Protein AF-A0A8S4H2E4-F1 (afdb_monomer)

Nearest PDB structures (foldseek):
  8buu-assembly1_k  TM=9.723E-01  e=6.815E-16  Bacillus subtilis subsp. subtilis str. 168
  7p7t-assembly1_l  TM=9.671E-01  e=1.842E-14  Enterococcus faecalis
  8q4f-assembly1_K  TM=9.746E-01  e=8.434E-14  Escherichia coli
  4v87-assembly2_CN  TM=9.393E-01  e=4.115E-13  Thermus thermophilus HB8
  8oip-assembly1_Ai  TM=8.002E-01  e=1.885E-12  Sus scrofa

Structure (mmCIF, N/CA/C/O backbone):
data_AF-A0A8S4H2E4-F1
#
_entry.id   AF-A0A8S4H2E4-F1
#
loop_
_atom_site.group_PDB
_atom_site.id
_atom_site.type_symbol
_atom_site.label_atom_id
_atom_site.label_alt_id
_atom_site.label_comp_id
_atom_site.label_asym_id
_atom_site.label_entity_id
_atom_site.label_seq_id
_atom_site.pdbx_PDB_ins_code
_atom_site.Cartn_x
_atom_site.Cartn_y
_atom_site.Cartn_z
_atom_site.occupancy
_atom_site.B_iso_or_equiv
_atom_site.auth_seq_id
_atom_site.auth_comp_id
_atom_site.auth_asym_id
_atom_site.auth_atom_id
_atom_site.pdbx_PDB_model_num
ATOM 1 N N . MET A 1 1 ? -17.399 37.583 -20.540 1.00 43.62 1 MET A N 1
ATOM 2 C CA . MET A 1 1 ? -15.972 37.976 -20.496 1.00 43.62 1 MET A CA 1
ATOM 3 C C . MET A 1 1 ? -15.091 36.722 -20.673 1.00 43.62 1 MET A C 1
ATOM 5 O O . MET A 1 1 ? -14.387 36.339 -19.760 1.00 43.62 1 MET A O 1
ATOM 9 N N . GLN A 1 2 ? -15.189 35.872 -21.701 1.00 45.06 2 GLN A N 1
ATOM 10 C CA . GLN A 1 2 ? -14.930 36.070 -23.139 1.00 45.06 2 GLN A CA 1
ATOM 11 C C . GLN A 1 2 ? -13.834 37.095 -23.473 1.00 45.06 2 GLN A C 1
ATOM 13 O O . GLN A 1 2 ? -14.123 38.102 -24.101 1.00 45.06 2 GLN A O 1
ATOM 18 N N . ALA A 1 3 ? -12.592 36.855 -23.040 1.00 52.22 3 ALA A N 1
ATOM 19 C CA . ALA A 1 3 ? -11.415 37.565 -23.563 1.00 52.22 3 ALA A CA 1
ATOM 20 C C . ALA A 1 3 ? -10.089 36.853 -23.210 1.00 52.22 3 ALA A C 1
ATOM 22 O O . ALA A 1 3 ? -9.227 37.449 -22.577 1.00 52.22 3 ALA A O 1
ATOM 23 N N . ALA A 1 4 ? -9.910 35.571 -23.562 1.00 51.78 4 ALA A N 1
ATOM 24 C CA . ALA A 1 4 ? -8.595 34.919 -23.385 1.00 51.78 4 ALA A CA 1
ATOM 25 C C . ALA A 1 4 ? -8.307 33.712 -24.305 1.00 51.78 4 ALA A C 1
ATOM 27 O O . ALA A 1 4 ? -7.379 32.956 -24.043 1.00 51.78 4 ALA A O 1
ATOM 28 N N . LEU A 1 5 ? -9.076 33.503 -25.382 1.00 51.72 5 LEU A N 1
ATOM 29 C CA . LEU A 1 5 ? -8.836 32.407 -26.343 1.00 51.72 5 LEU A CA 1
ATOM 30 C C . LEU A 1 5 ? -8.748 32.884 -27.801 1.00 51.72 5 LEU A C 1
ATOM 32 O O . LEU A 1 5 ? -8.827 32.086 -28.728 1.00 51.72 5 LEU A O 1
ATOM 36 N N . HIS A 1 6 ? -8.531 34.182 -28.020 1.00 48.78 6 HIS A N 1
ATOM 37 C CA . HIS A 1 6 ? -8.512 34.784 -29.357 1.00 48.78 6 HIS A CA 1
ATOM 38 C C . HIS A 1 6 ? -7.163 35.438 -29.701 1.00 48.78 6 HIS A C 1
ATOM 40 O O . HIS A 1 6 ? -7.110 36.463 -30.371 1.00 48.78 6 HIS A O 1
ATOM 46 N N . THR A 1 7 ? -6.056 34.845 -29.239 1.00 56.44 7 THR A N 1
ATOM 47 C CA . THR A 1 7 ? -4.703 35.396 -29.471 1.00 56.44 7 THR A CA 1
ATOM 48 C C . THR A 1 7 ? -3.648 34.333 -29.790 1.00 56.44 7 THR A C 1
ATOM 50 O O . THR A 1 7 ? -2.458 34.573 -29.615 1.00 56.44 7 THR A O 1
ATOM 53 N N . SER A 1 8 ? -4.050 33.152 -30.281 1.00 51.81 8 SER A N 1
ATOM 54 C CA . SER A 1 8 ? -3.085 32.103 -30.673 1.00 51.81 8 SER A CA 1
ATOM 55 C C . SER A 1 8 ? -3.200 31.619 -32.126 1.00 51.81 8 SER A C 1
ATOM 57 O O . SER A 1 8 ? -2.241 31.084 -32.667 1.00 51.81 8 SER A O 1
ATOM 59 N N . VAL A 1 9 ? -4.302 31.901 -32.832 1.00 52.78 9 VAL A N 1
ATOM 60 C CA . VAL A 1 9 ? -4.494 31.434 -34.226 1.00 52.78 9 VAL A CA 1
ATOM 61 C C . VAL A 1 9 ? -3.958 32.428 -35.279 1.00 52.78 9 VAL A C 1
ATOM 63 O O . VAL A 1 9 ? -3.802 32.085 -36.445 1.00 52.78 9 VAL A O 1
ATOM 66 N N . ARG A 1 10 ? -3.569 33.650 -34.887 1.00 50.06 10 ARG A N 1
ATOM 67 C CA . ARG A 1 10 ? -3.076 34.693 -35.817 1.00 50.06 10 ARG A CA 1
ATOM 68 C C . ARG A 1 10 ? -1.551 34.772 -35.992 1.00 50.06 10 ARG A C 1
ATOM 70 O O . ARG A 1 10 ? -1.082 35.677 -36.670 1.00 50.06 10 ARG A O 1
ATOM 77 N N . ARG A 1 11 ? -0.766 33.841 -35.432 1.00 47.81 11 ARG A N 1
ATOM 78 C CA . ARG A 1 11 ? 0.703 33.804 -35.630 1.00 47.81 11 ARG A CA 1
ATOM 79 C C . ARG A 1 11 ? 1.203 32.783 -36.654 1.00 47.81 11 ARG A C 1
ATOM 81 O O . ARG A 1 11 ? 2.345 32.893 -37.074 1.00 47.81 11 ARG A O 1
ATOM 88 N N . ILE A 1 12 ? 0.368 31.846 -37.103 1.00 46.94 12 ILE A N 1
ATOM 89 C CA . ILE A 1 12 ? 0.778 30.833 -38.096 1.00 46.94 12 ILE A CA 1
ATOM 90 C C . ILE A 1 12 ? 0.470 31.290 -39.535 1.00 46.94 12 ILE A C 1
ATOM 92 O O . ILE A 1 12 ? 1.166 30.909 -40.468 1.00 46.94 12 ILE A O 1
ATOM 96 N N . SER A 1 13 ? -0.501 32.189 -39.727 1.00 43.75 13 SER A N 1
ATOM 97 C CA . SER A 1 13 ? -0.947 32.607 -41.067 1.00 43.75 13 SER A CA 1
ATOM 98 C C . SER A 1 13 ? -0.114 33.721 -41.724 1.00 43.75 13 SER A C 1
ATOM 100 O O . SER A 1 13 ? -0.383 34.063 -42.870 1.00 43.75 13 SER A O 1
ATOM 102 N N . ALA A 1 14 ? 0.877 34.298 -41.034 1.00 45.75 14 ALA A N 1
ATOM 103 C CA . ALA A 1 14 ? 1.651 35.443 -41.536 1.00 45.75 14 ALA A CA 1
ATOM 104 C C . ALA A 1 14 ? 3.047 35.078 -42.087 1.00 45.75 14 ALA A C 1
ATOM 106 O O . ALA A 1 14 ? 3.758 35.955 -42.559 1.00 45.75 14 ALA A O 1
ATOM 107 N N . ALA A 1 15 ? 3.446 33.800 -42.048 1.00 43.94 15 ALA A N 1
ATOM 108 C CA . ALA A 1 15 ? 4.780 33.350 -42.474 1.00 43.94 15 ALA A CA 1
ATOM 109 C C . ALA A 1 15 ? 4.832 32.758 -43.900 1.00 43.94 15 ALA A C 1
ATOM 111 O O . ALA A 1 15 ? 5.887 32.308 -44.333 1.00 43.94 15 ALA A O 1
ATOM 112 N N . ILE A 1 16 ? 3.713 32.744 -44.638 1.00 51.12 16 ILE A N 1
ATOM 113 C CA . ILE A 1 16 ? 3.609 32.115 -45.975 1.00 51.12 16 ILE A CA 1
ATOM 114 C C . ILE A 1 16 ? 3.463 33.165 -47.104 1.00 51.12 16 ILE A C 1
ATOM 116 O O . ILE A 1 16 ? 3.358 32.821 -48.274 1.00 51.12 16 ILE A O 1
ATOM 120 N N . GLN A 1 17 ? 3.514 34.466 -46.790 1.00 48.78 17 GLN A N 1
ATOM 121 C CA . GLN A 1 17 ? 3.287 35.553 -47.763 1.00 48.78 17 GLN A CA 1
ATOM 122 C C . GLN A 1 17 ? 4.503 36.464 -48.023 1.00 48.78 17 GLN A C 1
ATOM 124 O O . GLN A 1 17 ? 4.325 37.590 -48.475 1.00 48.78 17 GLN A O 1
ATOM 129 N N . SER A 1 18 ? 5.742 36.013 -47.782 1.00 54.81 18 SER A N 1
ATOM 130 C CA . SER A 1 18 ? 6.927 36.879 -47.958 1.00 54.81 18 SER A CA 1
ATOM 131 C C . SER A 1 18 ? 8.127 36.279 -48.702 1.00 54.81 18 SER A C 1
ATOM 133 O O . SER A 1 18 ? 9.241 36.760 -48.524 1.00 54.81 18 SER A O 1
ATOM 135 N N . SER A 1 19 ? 7.946 35.287 -49.574 1.00 47.56 19 SER A N 1
ATOM 136 C CA . SER A 1 19 ? 9.003 34.890 -50.520 1.00 47.56 19 SER A CA 1
ATOM 137 C C . SER A 1 19 ? 8.491 34.972 -51.953 1.00 47.56 19 SER A C 1
ATOM 139 O O . SER A 1 19 ? 8.068 33.982 -52.546 1.00 47.56 19 SER A O 1
ATOM 141 N N . GLY A 1 20 ? 8.507 36.192 -52.489 1.00 51.56 20 GLY A N 1
ATOM 142 C CA . GLY A 1 20 ? 8.446 36.434 -53.922 1.00 51.56 20 GLY A CA 1
ATOM 143 C C . GLY A 1 20 ? 9.768 36.035 -54.571 1.00 51.56 20 GLY A C 1
ATOM 144 O O . GLY A 1 20 ? 10.772 36.709 -54.374 1.00 51.56 20 GLY A O 1
ATOM 145 N N . LEU A 1 21 ? 9.746 34.953 -55.344 1.00 43.62 21 LEU A N 1
ATOM 146 C CA . LEU A 1 21 ? 10.734 34.635 -56.374 1.00 43.62 21 LEU A CA 1
ATOM 147 C C . LEU A 1 21 ? 9.970 34.038 -57.559 1.00 43.62 21 LEU A C 1
ATOM 149 O O . LEU A 1 21 ? 9.755 32.835 -57.671 1.00 43.62 21 LEU A O 1
ATOM 153 N N . THR A 1 22 ? 9.485 34.938 -58.406 1.00 45.97 22 THR A N 1
ATOM 154 C CA . THR A 1 22 ? 9.100 34.664 -59.790 1.00 45.97 22 THR A CA 1
ATOM 155 C C . THR A 1 22 ? 10.308 34.893 -60.695 1.00 45.97 22 THR A C 1
ATOM 157 O O . THR A 1 22 ? 11.080 35.811 -60.432 1.00 45.97 22 THR A O 1
ATOM 160 N N . HIS A 1 23 ? 10.354 34.137 -61.796 1.00 39.00 23 HIS A N 1
ATOM 161 C CA . HIS A 1 23 ? 11.326 34.131 -62.899 1.00 39.00 23 HIS A CA 1
ATOM 162 C C . HIS A 1 23 ? 12.568 33.261 -62.697 1.00 39.00 23 HIS A C 1
ATOM 164 O O . HIS A 1 23 ? 13.593 33.732 -62.237 1.00 39.00 23 HIS A O 1
ATOM 170 N N . GLU A 1 24 ? 12.474 32.006 -63.134 1.00 38.56 24 GLU A N 1
ATOM 171 C CA . GLU A 1 24 ? 13.258 31.464 -64.255 1.00 38.56 24 GLU A CA 1
ATOM 172 C C . GLU A 1 24 ? 12.569 30.181 -64.753 1.00 38.56 24 GLU A C 1
ATOM 174 O O . GLU A 1 24 ? 11.825 29.551 -64.005 1.00 38.56 24 GLU A O 1
ATOM 179 N N . LEU A 1 25 ? 12.809 29.812 -66.015 1.00 38.16 25 LEU A N 1
ATOM 180 C CA . LEU A 1 25 ? 12.244 28.666 -66.752 1.00 38.16 25 LEU A CA 1
ATOM 181 C C . LEU A 1 25 ? 10.904 28.909 -67.468 1.00 38.16 25 LEU A C 1
ATOM 183 O O . LEU A 1 25 ? 9.938 28.157 -67.350 1.00 38.16 25 LEU A O 1
ATOM 187 N N . SER A 1 26 ? 10.910 29.911 -68.350 1.00 40.12 26 SER A N 1
ATOM 188 C CA . SER A 1 26 ? 10.280 29.723 -69.660 1.00 40.12 26 SER A CA 1
ATOM 189 C C . SER A 1 26 ? 11.225 28.876 -70.515 1.00 40.12 26 SER A C 1
ATOM 191 O O . SER A 1 26 ? 12.363 29.284 -70.742 1.00 40.12 26 SER A O 1
ATOM 193 N N . GLY A 1 27 ? 10.768 27.708 -70.972 1.00 40.00 27 GLY A N 1
ATOM 194 C CA . GLY A 1 27 ? 11.461 26.951 -72.018 1.00 40.00 27 GLY A CA 1
ATOM 195 C C . GLY A 1 27 ? 11.538 25.441 -71.814 1.00 40.00 27 GLY A C 1
ATOM 196 O O . GLY A 1 27 ? 12.628 24.931 -71.613 1.00 40.00 27 GLY A O 1
ATOM 197 N N . ALA A 1 28 ? 10.408 24.732 -71.919 1.00 38.12 28 ALA A N 1
ATOM 198 C CA . ALA A 1 28 ? 10.336 23.362 -72.462 1.00 38.12 28 ALA A CA 1
ATOM 199 C C . ALA A 1 28 ? 8.876 22.868 -72.515 1.00 38.12 28 ALA A C 1
ATOM 201 O O . ALA A 1 28 ? 8.515 21.851 -71.931 1.00 38.12 28 ALA A O 1
ATOM 202 N N . LEU A 1 29 ? 8.010 23.591 -73.231 1.00 43.91 29 LEU A N 1
ATOM 203 C CA . LEU A 1 29 ? 6.765 23.009 -73.733 1.00 43.91 29 LEU A CA 1
ATOM 204 C C . LEU A 1 29 ? 7.059 22.347 -75.077 1.00 43.91 29 LEU A C 1
ATOM 206 O O . LEU A 1 29 ? 7.062 23.005 -76.117 1.00 43.91 29 LEU A O 1
ATOM 210 N N . ARG A 1 30 ? 7.321 21.041 -75.039 1.00 42.62 30 ARG A N 1
ATOM 211 C CA . ARG A 1 30 ? 7.037 20.103 -76.131 1.00 42.62 30 ARG A CA 1
ATOM 212 C C . ARG A 1 30 ? 7.136 18.681 -75.577 1.00 42.62 30 ARG A C 1
ATOM 214 O O . ARG A 1 30 ? 8.231 18.211 -75.300 1.00 42.62 30 ARG A O 1
ATOM 221 N N . GLY A 1 31 ? 5.988 18.022 -75.441 1.00 39.84 31 GLY A N 1
ATOM 222 C CA . GLY A 1 31 ? 5.896 16.592 -75.139 1.00 39.84 31 GLY A CA 1
ATOM 223 C C . GLY A 1 31 ? 5.039 16.279 -73.915 1.00 39.84 31 GLY A C 1
ATOM 224 O O . GLY A 1 31 ? 5.314 16.754 -72.824 1.00 39.84 31 GLY A O 1
ATOM 225 N N . ASP A 1 32 ? 4.021 15.451 -74.137 1.00 41.84 32 ASP A N 1
ATOM 226 C CA . ASP A 1 32 ? 3.274 14.666 -73.148 1.00 41.84 32 ASP A CA 1
ATOM 227 C C . ASP A 1 32 ? 2.233 15.349 -72.252 1.00 41.84 32 ASP A C 1
ATOM 229 O O . ASP A 1 32 ? 2.221 15.237 -71.029 1.00 41.84 32 ASP A O 1
ATOM 233 N N . ALA A 1 33 ? 1.186 15.857 -72.906 1.00 40.78 33 ALA A N 1
ATOM 234 C CA . ALA A 1 33 ? -0.151 16.023 -72.323 1.00 40.78 33 ALA A CA 1
ATOM 235 C C . ALA A 1 33 ? -0.898 14.684 -72.049 1.00 40.78 33 ALA A C 1
ATOM 237 O O . ALA A 1 33 ? -2.125 14.665 -71.983 1.00 40.78 33 ALA A O 1
ATOM 238 N N . GLY A 1 34 ? -0.195 13.551 -71.911 1.00 42.09 34 GLY A N 1
ATOM 239 C CA . GLY A 1 34 ? -0.797 12.207 -71.850 1.00 42.09 34 GLY A CA 1
ATOM 240 C C . GLY A 1 34 ? -0.659 11.447 -70.524 1.00 42.09 34 GLY A C 1
ATOM 241 O O . GLY A 1 34 ? -1.365 10.464 -70.322 1.00 42.09 34 GLY A O 1
ATOM 242 N N . ALA A 1 35 ? 0.215 11.869 -69.604 1.00 42.97 35 ALA A N 1
ATOM 243 C CA . ALA A 1 35 ? 0.645 11.009 -68.489 1.00 42.97 35 ALA A CA 1
ATOM 244 C C . ALA A 1 35 ? 0.150 11.420 -67.087 1.00 42.97 35 ALA A C 1
ATOM 246 O O . ALA A 1 35 ? 0.475 10.752 -66.109 1.00 42.97 35 ALA A O 1
ATOM 247 N N . LEU A 1 36 ? -0.656 12.481 -66.964 1.00 44.12 36 LEU A N 1
ATOM 248 C CA . LEU A 1 36 ? -1.196 12.933 -65.667 1.00 44.12 36 LEU A CA 1
ATOM 249 C C . LEU A 1 36 ? -2.713 12.732 -65.508 1.00 44.12 36 LEU A C 1
ATOM 251 O O . LEU A 1 36 ? -3.247 12.954 -64.427 1.00 44.12 36 LEU A O 1
ATOM 255 N N . ALA A 1 37 ? -3.406 12.222 -66.532 1.00 41.97 37 ALA A N 1
ATOM 256 C CA . ALA A 1 37 ? -4.840 11.917 -66.460 1.00 41.97 37 ALA A CA 1
ATOM 257 C C . ALA A 1 37 ? -5.160 10.472 -66.009 1.00 41.97 37 ALA A C 1
ATOM 259 O O . ALA A 1 37 ? -6.316 10.152 -65.743 1.00 41.97 37 ALA A O 1
ATOM 260 N N . SER A 1 38 ? -4.163 9.587 -65.883 1.00 45.81 38 SER A N 1
ATOM 261 C CA . SER A 1 38 ? -4.362 8.177 -65.500 1.00 45.81 38 SER A CA 1
ATOM 262 C C . SER A 1 38 ? -4.031 7.862 -64.033 1.00 45.81 38 SER A C 1
ATOM 264 O O . SER A 1 38 ? -4.453 6.823 -63.527 1.00 45.81 38 SER A O 1
ATOM 266 N N . ALA A 1 39 ? -3.377 8.770 -63.298 1.00 49.03 39 ALA A N 1
ATOM 267 C CA . ALA A 1 39 ? -3.082 8.582 -61.871 1.00 49.03 39 ALA A CA 1
ATOM 268 C C . ALA A 1 39 ? -4.272 8.912 -60.943 1.00 49.03 39 ALA A C 1
ATOM 270 O O . ALA A 1 39 ? -4.321 8.443 -59.808 1.00 49.03 39 ALA A O 1
ATOM 271 N N . GLN A 1 40 ? -5.272 9.655 -61.431 1.00 43.06 40 GLN A N 1
ATOM 272 C CA . GLN A 1 40 ? -6.469 10.025 -60.660 1.00 43.06 40 GLN A CA 1
ATOM 273 C C . GLN A 1 40 ? -7.637 9.034 -60.812 1.00 43.06 40 GLN A C 1
ATOM 275 O O . GLN A 1 40 ? -8.586 9.067 -60.031 1.00 43.06 40 GLN A O 1
ATOM 280 N N . LEU A 1 41 ? -7.549 8.101 -61.765 1.00 48.34 41 LEU A N 1
ATOM 281 C CA . LEU A 1 41 ? -8.591 7.102 -62.037 1.00 48.34 41 LEU A CA 1
ATOM 282 C C . LEU A 1 41 ? -8.305 5.726 -61.409 1.00 48.34 41 LEU A C 1
ATOM 284 O O . LEU A 1 41 ? -9.201 4.887 -61.345 1.00 48.34 41 LEU A O 1
ATOM 288 N N . GLY A 1 42 ? -7.092 5.493 -60.894 1.00 38.91 42 GLY A N 1
ATOM 289 C CA . GLY A 1 42 ? -6.745 4.254 -60.183 1.00 38.91 42 GLY A CA 1
ATOM 290 C C . GLY A 1 42 ? -7.325 4.185 -58.767 1.00 38.91 42 GLY A C 1
ATOM 291 O O . GLY A 1 42 ? -7.835 3.147 -58.350 1.00 38.91 42 GLY A O 1
ATOM 292 N N . TRP A 1 43 ? -7.323 5.308 -58.042 1.00 39.25 43 TRP A N 1
ATOM 293 C CA . TRP A 1 43 ? -7.855 5.364 -56.676 1.00 39.25 43 TRP A CA 1
ATOM 294 C C . TRP A 1 43 ? -9.394 5.378 -56.653 1.00 39.25 43 TRP A C 1
ATOM 296 O O . TRP A 1 43 ? -10.012 4.685 -55.844 1.00 39.25 43 TRP A O 1
ATOM 306 N N . ALA A 1 44 ? -10.024 6.069 -57.611 1.00 42.72 44 ALA A N 1
ATOM 307 C CA . ALA A 1 44 ? -11.483 6.144 -57.731 1.00 42.72 44 ALA A CA 1
ATOM 308 C C . ALA A 1 44 ? -12.131 4.803 -58.130 1.00 42.72 44 ALA A C 1
ATOM 310 O O . ALA A 1 44 ? -13.230 4.489 -57.679 1.00 42.72 44 ALA A O 1
ATOM 311 N N . ARG A 1 45 ? -11.439 3.969 -58.920 1.00 44.78 45 ARG A N 1
ATOM 312 C CA . ARG A 1 45 ? -11.972 2.680 -59.390 1.00 44.78 45 ARG A CA 1
ATOM 313 C C . ARG A 1 45 ? -11.865 1.557 -58.352 1.00 44.78 45 ARG A C 1
ATOM 315 O O . ARG A 1 45 ? -12.687 0.646 -58.361 1.00 44.78 45 ARG A O 1
ATOM 322 N N . TRP A 1 46 ? -10.908 1.641 -57.425 1.00 45.94 46 TRP A N 1
ATOM 323 C CA . TRP A 1 46 ? -10.825 0.726 -56.280 1.00 45.94 46 TRP A CA 1
ATOM 324 C C . TRP A 1 46 ? -11.857 1.074 -55.200 1.00 45.94 46 TRP A C 1
ATOM 326 O O . TRP A 1 46 ? -12.497 0.186 -54.645 1.00 45.94 46 TRP A O 1
ATOM 336 N N . PHE A 1 47 ? -12.096 2.367 -54.966 1.00 41.09 47 PHE A N 1
ATOM 337 C CA . PHE A 1 47 ? -13.070 2.821 -53.971 1.00 41.09 47 PHE A CA 1
ATOM 338 C C . PHE A 1 47 ? -14.535 2.570 -54.381 1.00 41.09 47 PHE A C 1
ATOM 340 O O . PHE A 1 47 ? -15.417 2.521 -53.530 1.00 41.09 47 PHE A O 1
ATOM 347 N N . GLN A 1 48 ? -14.804 2.368 -55.676 1.00 46.91 48 GLN A N 1
ATOM 348 C CA . GLN A 1 48 ? -16.155 2.158 -56.210 1.00 46.91 48 GLN A CA 1
ATOM 349 C C . GLN A 1 48 ? -16.491 0.683 -56.519 1.00 46.91 48 GLN A C 1
ATOM 351 O O . GLN A 1 48 ? -17.631 0.380 -56.858 1.00 46.91 48 GLN A O 1
ATOM 356 N N . SER A 1 49 ? -15.539 -0.251 -56.362 1.00 45.03 49 SER A N 1
ATOM 357 C CA . SER A 1 49 ? -15.724 -1.685 -56.669 1.00 45.03 49 SER A CA 1
ATOM 358 C C . SER A 1 49 ? -16.155 -2.554 -55.475 1.00 45.03 49 SER A C 1
ATOM 360 O O . SER A 1 49 ? -16.348 -3.758 -55.638 1.00 45.03 49 SER A O 1
ATOM 362 N N . SER A 1 50 ? -16.316 -1.992 -54.279 1.00 44.84 50 SER A N 1
ATOM 363 C CA . SER A 1 50 ? -16.747 -2.737 -53.081 1.00 44.84 50 SER A CA 1
ATOM 364 C C . SER A 1 50 ? -18.122 -2.319 -52.552 1.00 44.84 50 SER A C 1
ATOM 366 O O . SER A 1 50 ? -18.612 -2.934 -51.611 1.00 44.84 50 SER A O 1
ATOM 368 N N . ASN A 1 51 ? -18.798 -1.374 -53.217 1.00 50.84 51 ASN A N 1
ATOM 369 C CA . ASN A 1 51 ? -20.223 -1.078 -53.014 1.00 50.84 51 ASN A CA 1
ATOM 370 C C . ASN A 1 51 ? -21.119 -1.960 -53.903 1.00 50.84 51 ASN A C 1
ATOM 372 O O . ASN A 1 51 ? -22.092 -1.504 -54.500 1.00 50.84 51 ASN A O 1
ATOM 376 N N . GLY A 1 52 ? -20.777 -3.245 -53.985 1.00 38.44 52 GLY A N 1
ATOM 377 C CA . GLY A 1 52 ? -21.711 -4.273 -54.419 1.00 38.44 52 GLY A CA 1
ATOM 378 C C . GLY A 1 52 ? -22.655 -4.573 -53.264 1.00 38.44 52 GLY A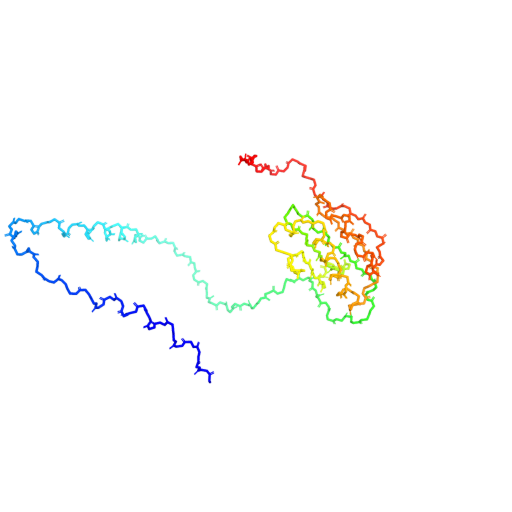 C 1
ATOM 379 O O . GLY A 1 52 ? -22.218 -5.065 -52.222 1.00 38.44 52 GLY A O 1
ATOM 380 N N . ALA A 1 53 ? -23.927 -4.238 -53.459 1.00 49.25 53 ALA A N 1
ATOM 381 C CA . ALA A 1 53 ? -25.039 -4.600 -52.600 1.00 49.25 53 ALA A CA 1
ATOM 382 C C . ALA A 1 53 ? -24.901 -6.049 -52.104 1.00 49.25 53 ALA A C 1
ATOM 384 O O . ALA A 1 53 ? -24.884 -6.997 -52.889 1.00 49.25 53 ALA A O 1
ATOM 385 N N . ARG A 1 54 ? -24.772 -6.212 -50.785 1.00 50.53 54 ARG A N 1
ATOM 386 C CA . ARG A 1 54 ? -25.120 -7.461 -50.119 1.00 50.53 54 ARG A CA 1
ATOM 387 C C . ARG A 1 54 ? -26.432 -7.219 -49.408 1.00 50.53 54 ARG A C 1
ATOM 389 O O . ARG A 1 54 ? -26.498 -6.495 -48.419 1.00 50.53 54 ARG A O 1
ATOM 396 N N . ASP A 1 55 ? -27.457 -7.829 -49.972 1.00 50.78 55 ASP A N 1
ATOM 397 C CA . ASP A 1 55 ? -28.786 -7.958 -49.412 1.00 50.78 55 ASP A CA 1
ATOM 398 C C . ASP A 1 55 ? -28.718 -8.862 -48.177 1.00 50.78 55 ASP A C 1
ATOM 400 O O . ASP A 1 55 ? -28.948 -10.068 -48.228 1.00 50.78 55 ASP A O 1
ATOM 404 N N . ASN A 1 56 ? -28.364 -8.292 -47.033 1.00 56.16 56 ASN A N 1
ATOM 405 C CA . ASN A 1 56 ? -28.689 -8.882 -45.746 1.00 56.16 56 ASN A CA 1
ATOM 406 C C . ASN A 1 56 ? -29.336 -7.823 -44.863 1.00 56.16 56 ASN A C 1
ATOM 408 O O . ASN A 1 56 ? -28.732 -7.250 -43.961 1.00 56.16 56 ASN A O 1
ATOM 412 N N . ALA A 1 57 ? -30.616 -7.594 -45.156 1.00 45.06 57 ALA A N 1
ATOM 413 C CA . ALA A 1 57 ? -31.545 -6.922 -44.270 1.00 45.06 57 ALA A CA 1
ATOM 414 C C . ALA A 1 57 ? -31.490 -7.574 -42.879 1.00 45.06 57 ALA A C 1
ATOM 416 O O . ALA A 1 57 ? -31.932 -8.706 -42.681 1.00 45.06 57 ALA A O 1
ATOM 417 N N . TRP A 1 58 ? -30.930 -6.859 -41.909 1.00 43.56 58 TRP A N 1
ATOM 418 C CA . TRP A 1 58 ? -31.211 -7.101 -40.499 1.00 43.56 58 TRP A CA 1
ATOM 419 C C . TRP A 1 58 ? -32.452 -6.281 -40.141 1.00 43.56 58 TRP A C 1
ATOM 421 O O . TRP A 1 58 ? -32.545 -5.127 -40.567 1.00 43.56 58 TRP A O 1
ATOM 431 N N . PRO A 1 59 ? -33.430 -6.846 -39.413 1.00 46.50 59 PRO A N 1
ATOM 432 C CA . PRO A 1 59 ? -34.672 -6.147 -39.126 1.00 46.50 59 PRO A CA 1
ATOM 433 C C . PRO A 1 59 ? -34.376 -4.867 -38.340 1.00 46.50 59 PRO A C 1
ATOM 435 O O . PRO A 1 59 ? -33.790 -4.904 -37.257 1.00 46.50 59 PRO A O 1
ATOM 438 N N . THR A 1 60 ? -34.790 -3.728 -38.894 1.00 53.97 60 THR A N 1
ATOM 439 C CA . THR A 1 60 ? -34.823 -2.436 -38.209 1.00 53.97 60 THR A CA 1
ATOM 440 C C . THR A 1 60 ? -35.822 -2.513 -37.060 1.00 53.97 60 THR A C 1
ATOM 442 O O . THR A 1 60 ? -37.009 -2.242 -37.233 1.00 53.97 60 THR A O 1
ATOM 445 N N . ALA A 1 61 ? -35.342 -2.900 -35.880 1.00 41.97 61 ALA A N 1
ATOM 446 C CA . ALA A 1 61 ? -36.053 -2.651 -34.639 1.00 41.97 61 ALA A CA 1
ATOM 447 C C . ALA A 1 61 ? -36.071 -1.135 -34.384 1.00 41.97 61 ALA A C 1
ATOM 449 O O . ALA A 1 61 ? -35.035 -0.470 -34.416 1.00 41.97 61 ALA A O 1
ATOM 450 N N . SER A 1 62 ? -37.275 -0.603 -34.182 1.00 57.34 62 SER A N 1
ATOM 451 C CA . SER A 1 62 ? -37.579 0.789 -33.851 1.00 57.34 62 SER A CA 1
ATOM 452 C C . SER A 1 62 ? -36.716 1.346 -32.705 1.00 57.34 62 SER A C 1
ATOM 454 O O . SER A 1 62 ? -36.270 0.581 -31.847 1.00 57.34 62 SER A O 1
ATOM 456 N N . PRO A 1 63 ? -36.515 2.677 -32.631 1.00 51.97 63 PRO A N 1
ATOM 457 C CA . PRO A 1 63 ? -35.733 3.301 -31.572 1.00 51.97 63 PRO A CA 1
ATOM 458 C C . PRO A 1 63 ? -36.512 3.251 -30.253 1.00 51.97 63 PRO A C 1
ATOM 460 O O . PRO A 1 63 ? -37.248 4.172 -29.903 1.00 51.97 63 PRO A O 1
ATOM 463 N N . ALA A 1 64 ? -36.355 2.159 -29.509 1.00 46.94 64 ALA A N 1
ATOM 464 C CA . ALA A 1 64 ? -36.709 2.135 -28.104 1.00 46.94 64 ALA A CA 1
ATOM 465 C C . ALA A 1 64 ? -35.724 3.052 -27.369 1.00 46.94 64 ALA A C 1
ATOM 467 O O . ALA A 1 64 ? -34.513 2.831 -27.390 1.00 46.94 64 ALA A O 1
ATOM 468 N N . SER A 1 65 ? -36.271 4.108 -26.773 1.00 51.69 65 SER A N 1
ATOM 469 C CA . SER A 1 65 ? -35.639 5.001 -25.805 1.00 51.69 65 SER A CA 1
ATOM 470 C C . SER A 1 65 ? -34.519 4.316 -25.020 1.00 51.69 65 SER A C 1
ATOM 472 O O . SER A 1 65 ? -34.790 3.402 -24.23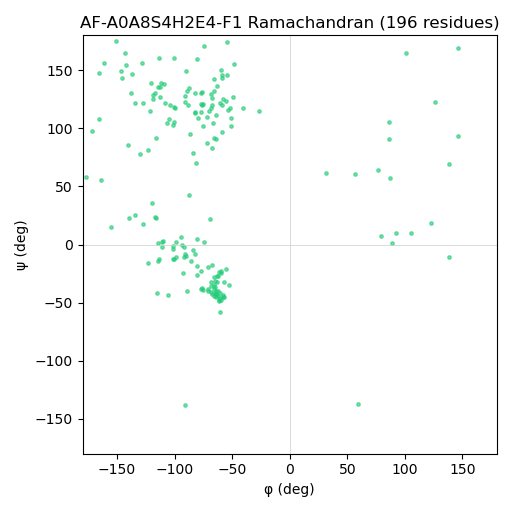8 1.00 51.69 65 SER A O 1
ATOM 474 N N . SER A 1 66 ? -33.277 4.768 -25.206 1.00 51.81 66 SER A N 1
ATOM 475 C CA . SER A 1 66 ? -32.138 4.313 -24.409 1.00 51.81 66 SER A CA 1
ATOM 476 C C . SER A 1 66 ? -32.457 4.485 -22.920 1.00 51.81 66 SER A C 1
ATOM 478 O O . SER A 1 66 ? -32.618 5.624 -22.469 1.00 51.81 66 SER A O 1
ATOM 480 N N . PRO A 1 67 ? -32.546 3.401 -22.132 1.00 49.47 67 PRO A N 1
ATOM 481 C CA . PRO A 1 67 ? -32.595 3.529 -20.690 1.00 49.47 67 PRO A CA 1
ATOM 482 C C . PRO A 1 67 ? -31.245 4.094 -20.238 1.00 49.47 67 PRO A C 1
ATOM 484 O O . PRO A 1 67 ? -30.190 3.641 -20.688 1.00 49.47 67 PRO A O 1
ATOM 487 N N . GLY A 1 68 ? -31.283 5.114 -19.378 1.00 57.12 68 GLY A N 1
ATOM 488 C CA . GLY A 1 68 ? -30.099 5.709 -18.758 1.00 57.12 68 GLY A CA 1
ATOM 489 C C . GLY A 1 68 ? -29.229 4.676 -18.025 1.00 57.12 68 GLY A C 1
ATOM 490 O O . GLY A 1 68 ? -29.614 3.512 -17.926 1.00 57.12 68 GLY A O 1
ATOM 491 N N . PRO A 1 69 ? -28.052 5.073 -17.504 1.00 55.34 69 PRO A N 1
ATOM 492 C CA . PRO A 1 69 ? -27.060 4.156 -16.947 1.00 55.34 69 PRO A CA 1
ATOM 493 C C . PRO A 1 69 ? -27.692 3.206 -15.923 1.00 55.34 69 PRO A C 1
ATOM 495 O O . PRO A 1 69 ? -27.992 3.576 -14.787 1.00 55.34 69 PRO A O 1
ATOM 498 N N . GLY A 1 70 ? -27.922 1.974 -16.381 1.00 46.28 70 GLY A N 1
ATOM 499 C CA . GLY A 1 70 ? -28.569 0.911 -15.640 1.00 46.28 70 GLY A CA 1
ATOM 500 C C . GLY A 1 70 ? -27.692 0.506 -14.472 1.00 46.28 70 GLY A C 1
ATOM 501 O O . GLY A 1 70 ? -26.675 -0.169 -14.630 1.00 46.28 70 GLY A O 1
ATOM 502 N N . LYS A 1 71 ? -28.100 0.942 -13.286 1.00 44.97 71 LYS A N 1
ATOM 503 C CA . LYS A 1 71 ? -27.656 0.413 -12.003 1.00 44.97 71 LYS A CA 1
ATOM 504 C C . LYS A 1 71 ? -27.857 -1.106 -12.042 1.00 44.97 71 LYS A C 1
ATOM 506 O O . LYS A 1 71 ? -28.982 -1.566 -12.216 1.00 44.97 71 LYS A O 1
ATOM 511 N N . LEU A 1 72 ? -26.765 -1.866 -11.932 1.00 50.28 72 LEU A N 1
ATOM 512 C CA . LEU A 1 72 ? -26.800 -3.328 -11.864 1.00 50.28 72 LEU A CA 1
ATOM 513 C C . LEU A 1 72 ? -27.841 -3.764 -10.810 1.00 50.28 72 LEU A C 1
ATOM 515 O O . LEU A 1 72 ? -27.778 -3.276 -9.674 1.00 50.28 72 LEU A O 1
ATOM 519 N N . PRO A 1 73 ? -28.802 -4.639 -11.152 1.00 44.22 73 PRO A N 1
ATOM 520 C CA . PRO A 1 73 ? -29.810 -5.091 -10.205 1.00 44.22 73 PRO A CA 1
ATOM 521 C C . PRO A 1 73 ? -29.144 -5.998 -9.165 1.00 44.22 73 PRO A C 1
ATOM 523 O O . PRO A 1 73 ? -28.629 -7.060 -9.502 1.00 44.22 73 PRO A O 1
ATOM 526 N N . GLY A 1 74 ? -29.121 -5.563 -7.901 1.00 52.31 74 GLY A N 1
ATOM 527 C CA . GLY A 1 74 ? -28.733 -6.419 -6.772 1.00 52.31 74 GLY A CA 1
ATOM 528 C C . GLY A 1 74 ? -27.844 -5.798 -5.694 1.00 52.31 74 GLY A C 1
ATOM 529 O O . GLY A 1 74 ? -27.716 -6.390 -4.630 1.00 52.31 74 GLY A O 1
ATOM 530 N N . VAL A 1 75 ? -27.273 -4.604 -5.890 1.00 47.19 75 VAL A N 1
ATOM 531 C CA . VAL A 1 75 ? -26.639 -3.864 -4.782 1.00 47.19 75 VAL A CA 1
ATOM 532 C C . VAL A 1 75 ? -27.406 -2.574 -4.561 1.00 47.19 75 VAL A C 1
ATOM 534 O O . VAL A 1 75 ? -27.133 -1.530 -5.158 1.00 47.19 75 VAL A O 1
ATOM 537 N N . ALA A 1 76 ? -28.394 -2.648 -3.673 1.00 43.69 76 ALA A N 1
ATOM 538 C CA . ALA A 1 76 ? -28.866 -1.466 -2.982 1.00 43.69 76 ALA A CA 1
ATOM 539 C C . ALA A 1 76 ? -27.666 -0.886 -2.218 1.00 43.69 76 ALA A C 1
ATOM 541 O O . ALA A 1 76 ? -27.321 -1.349 -1.134 1.00 43.69 76 ALA A O 1
ATOM 542 N N . VAL A 1 77 ? -26.990 0.111 -2.794 1.00 54.38 77 VAL A N 1
ATOM 543 C CA . VAL A 1 77 ? -26.149 1.012 -2.002 1.00 54.38 77 VAL A CA 1
ATOM 544 C C . VAL A 1 77 ? -27.129 1.761 -1.114 1.00 54.38 77 VAL A C 1
ATOM 546 O O . VAL A 1 77 ? -27.753 2.721 -1.562 1.00 54.38 77 VAL A O 1
ATOM 549 N N . GLN A 1 78 ? -27.358 1.224 0.085 1.00 47.88 78 GLN A N 1
ATOM 550 C CA . GLN A 1 78 ? -28.262 1.814 1.058 1.00 47.88 78 GLN A CA 1
ATOM 551 C C . GLN A 1 78 ? -27.758 3.230 1.381 1.00 47.88 78 GLN A C 1
ATOM 553 O O . GLN A 1 78 ? -26.608 3.377 1.813 1.00 47.88 78 GLN A O 1
ATOM 558 N N . PRO A 1 79 ? -28.560 4.285 1.141 1.00 58.06 79 PRO A N 1
ATOM 559 C CA . PRO A 1 79 ? -28.262 5.603 1.668 1.00 58.06 79 PRO A CA 1
ATOM 560 C C . PRO A 1 79 ? -28.604 5.571 3.158 1.00 58.06 79 PRO A C 1
ATOM 562 O O . PRO A 1 79 ? -29.769 5.583 3.537 1.00 58.06 79 PRO A O 1
ATOM 565 N N . GLY A 1 80 ? -27.583 5.449 4.000 1.00 50.09 80 GLY A N 1
ATOM 566 C CA . GLY A 1 80 ? -27.757 5.456 5.450 1.00 50.09 80 GLY A CA 1
ATOM 567 C C . GLY A 1 80 ? -26.763 4.553 6.161 1.00 50.09 80 GLY A C 1
ATOM 568 O O . GLY A 1 80 ? -26.986 3.358 6.297 1.00 50.09 80 GLY A O 1
ATOM 569 N N . TYR A 1 81 ? -25.638 5.125 6.581 1.00 50.16 81 TYR A N 1
ATOM 570 C CA . TYR A 1 81 ? -25.325 5.247 8.006 1.00 50.16 81 TYR A CA 1
ATOM 571 C C . TYR A 1 81 ? -24.074 6.126 8.127 1.00 50.16 81 TYR A C 1
ATOM 573 O O . TYR A 1 81 ? -22.932 5.716 7.894 1.00 50.16 81 TYR A O 1
ATOM 581 N N . GLU A 1 82 ? -24.320 7.400 8.398 1.00 54.94 82 GLU A N 1
ATOM 582 C CA . GLU A 1 82 ? -23.378 8.216 9.146 1.00 54.94 82 GLU A CA 1
ATOM 583 C C . GLU A 1 82 ? -23.319 7.641 10.565 1.00 54.94 82 GLU A C 1
ATOM 585 O O . GLU A 1 82 ? -24.342 7.231 11.109 1.00 54.94 82 GLU A O 1
ATOM 590 N N . SER A 1 83 ? -22.126 7.645 11.159 1.00 53.44 83 SER A N 1
ATOM 591 C CA . SER A 1 83 ? -21.843 7.252 12.551 1.00 53.44 83 SER A CA 1
ATOM 592 C C . SER A 1 83 ? -21.606 5.751 12.775 1.00 53.44 83 SER A C 1
ATOM 594 O O . SER A 1 83 ? -22.528 4.946 12.808 1.00 53.44 83 SER A O 1
ATOM 596 N N . GLY A 1 84 ? -20.335 5.377 12.977 1.00 52.69 84 GLY A N 1
ATOM 597 C CA . GLY A 1 84 ? -19.970 4.092 13.595 1.00 52.69 84 GLY A CA 1
ATOM 598 C C . GLY A 1 84 ? -19.058 3.157 12.797 1.00 52.69 84 GLY A C 1
ATOM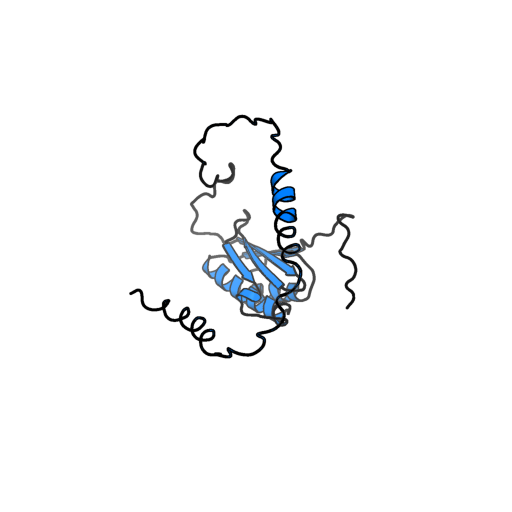 599 O O . GLY A 1 84 ? -19.007 1.969 13.098 1.00 52.69 84 GLY A O 1
ATOM 600 N N . ARG A 1 85 ? -18.324 3.629 11.781 1.00 60.81 85 ARG A N 1
ATOM 601 C CA . ARG A 1 85 ? -17.362 2.768 11.066 1.00 60.81 85 ARG A CA 1
ATOM 602 C C . ARG A 1 85 ? -16.032 2.704 11.788 1.00 60.81 85 ARG A C 1
ATOM 604 O O . ARG A 1 85 ? -15.070 3.349 11.397 1.00 60.81 85 ARG A O 1
ATOM 611 N N . GLU A 1 86 ? -15.970 1.899 12.838 1.00 80.94 86 GLU A N 1
ATOM 612 C CA . GLU A 1 86 ? -14.715 1.723 13.566 1.00 80.94 86 GLU A CA 1
ATOM 613 C C . GLU A 1 86 ? -13.735 0.802 12.833 1.00 80.94 86 GLU A C 1
ATOM 615 O O . GLU A 1 86 ? -12.531 0.899 13.069 1.00 80.94 86 GLU A O 1
ATOM 620 N N . GLN A 1 87 ? -14.233 -0.067 11.945 1.00 89.69 87 GLN A N 1
ATOM 621 C CA . GLN A 1 87 ? -13.461 -1.118 11.284 1.00 89.69 87 GLN A CA 1
ATOM 622 C C . GLN A 1 87 ? -13.482 -0.974 9.759 1.00 89.69 87 GLN A C 1
ATOM 624 O O . GLN A 1 87 ? -14.519 -0.687 9.167 1.00 89.69 87 GLN A O 1
ATOM 629 N N . GLY A 1 88 ? -12.337 -1.199 9.114 1.00 93.25 88 GLY A N 1
ATOM 630 C CA . GLY A 1 88 ? -12.212 -1.181 7.656 1.00 93.25 88 GLY A CA 1
ATOM 631 C C . GLY A 1 88 ? -11.107 -2.096 7.139 1.00 93.25 88 GLY A C 1
ATOM 632 O O . GLY A 1 88 ? -10.353 -2.694 7.908 1.00 93.25 88 GLY A O 1
ATOM 633 N N . ILE A 1 89 ? -11.004 -2.200 5.816 1.00 95.00 89 ILE A N 1
ATOM 634 C CA . ILE A 1 89 ? -9.968 -2.982 5.138 1.00 95.00 89 ILE A CA 1
ATOM 635 C C . ILE A 1 89 ? -9.133 -2.043 4.272 1.00 95.00 89 ILE A C 1
ATOM 637 O O . ILE A 1 89 ? -9.666 -1.343 3.407 1.00 95.00 89 ILE A O 1
ATOM 641 N N . VAL A 1 90 ? -7.817 -2.044 4.479 1.00 96.44 90 VAL A N 1
ATOM 642 C CA . VAL A 1 90 ? -6.864 -1.345 3.614 1.00 96.44 90 VAL A CA 1
ATOM 643 C C . VAL A 1 90 ? -6.221 -2.338 2.665 1.00 96.44 90 VAL A C 1
ATOM 645 O O . VAL A 1 90 ? -5.511 -3.257 3.066 1.00 96.44 90 VAL A O 1
ATOM 648 N N . HIS A 1 91 ? -6.449 -2.111 1.381 1.00 95.88 91 HIS A N 1
ATOM 649 C CA . HIS A 1 91 ? -5.792 -2.814 0.298 1.00 95.88 91 HIS A CA 1
ATOM 650 C C . HIS A 1 91 ? -4.497 -2.096 -0.073 1.00 95.88 91 HIS A C 1
ATOM 652 O O . HIS A 1 91 ? -4.515 -0.937 -0.491 1.00 95.88 91 HIS A O 1
ATOM 658 N N . VAL A 1 92 ? -3.378 -2.802 0.055 1.00 95.69 92 VAL A N 1
ATOM 659 C CA . VAL A 1 92 ? -2.041 -2.340 -0.319 1.00 95.69 92 VAL A CA 1
ATOM 660 C C . VAL A 1 92 ? -1.631 -3.063 -1.588 1.00 95.69 92 VAL A C 1
ATOM 662 O O . VAL A 1 92 ? -1.288 -4.241 -1.552 1.00 95.69 92 VAL A O 1
ATOM 665 N N . ASN A 1 93 ? -1.667 -2.374 -2.724 1.00 94.56 93 ASN A N 1
ATOM 666 C CA . ASN A 1 93 ? -1.191 -2.919 -3.988 1.00 94.56 93 ASN A CA 1
ATOM 667 C C . ASN A 1 93 ? 0.210 -2.382 -4.287 1.00 94.56 93 ASN A C 1
ATOM 669 O O . ASN A 1 93 ? 0.381 -1.220 -4.671 1.00 94.56 93 ASN A O 1
ATOM 673 N N . THR A 1 94 ? 1.207 -3.242 -4.116 1.00 93.44 94 THR A N 1
ATOM 674 C CA . THR A 1 94 ? 2.617 -2.951 -4.350 1.00 93.44 94 THR A CA 1
ATOM 675 C C . THR A 1 94 ? 3.038 -3.537 -5.690 1.00 93.44 94 THR A C 1
ATOM 677 O O . THR A 1 94 ? 3.290 -4.731 -5.837 1.00 93.44 94 THR A O 1
ATOM 680 N N . THR A 1 95 ? 3.146 -2.672 -6.693 1.00 90.75 95 THR A N 1
ATOM 681 C CA . THR A 1 95 ? 3.757 -3.018 -7.981 1.00 90.75 95 THR A CA 1
ATOM 682 C C . THR A 1 95 ? 5.186 -2.486 -8.033 1.00 90.75 95 THR A C 1
ATOM 684 O O . THR A 1 95 ? 5.525 -1.529 -7.343 1.00 90.75 95 THR A O 1
ATOM 687 N N . LYS A 1 96 ? 6.022 -3.032 -8.924 1.00 88.00 96 LYS A N 1
ATOM 688 C CA . LYS A 1 96 ? 7.425 -2.598 -9.095 1.00 88.00 96 LYS A CA 1
ATOM 689 C C . LYS A 1 96 ? 7.588 -1.099 -9.390 1.00 88.00 96 LYS A C 1
ATOM 691 O O . LYS A 1 96 ? 8.675 -0.562 -9.216 1.00 88.00 96 LYS A O 1
ATOM 696 N N . ASN A 1 97 ? 6.539 -0.437 -9.885 1.00 90.12 97 ASN A N 1
ATOM 697 C CA . ASN A 1 97 ? 6.592 0.956 -10.325 1.00 90.12 97 ASN A CA 1
ATOM 698 C C . ASN A 1 97 ? 5.757 1.915 -9.464 1.00 90.12 97 ASN A C 1
ATOM 700 O O . ASN A 1 97 ? 5.854 3.128 -9.651 1.00 90.12 97 ASN A O 1
ATOM 704 N N . ASN A 1 98 ? 4.892 1.392 -8.592 1.00 92.69 98 ASN A N 1
ATOM 705 C CA . ASN A 1 98 ? 3.937 2.200 -7.848 1.00 92.69 98 ASN A CA 1
ATOM 706 C C . ASN A 1 98 ? 3.327 1.422 -6.679 1.00 92.69 98 ASN A C 1
ATOM 708 O O . ASN A 1 98 ? 3.028 0.231 -6.812 1.00 92.69 98 ASN A O 1
ATOM 712 N N . THR A 1 99 ? 3.010 2.149 -5.612 1.00 94.38 99 THR A N 1
ATOM 713 C CA . THR A 1 99 ? 2.193 1.661 -4.500 1.00 94.38 99 THR A CA 1
ATOM 714 C C . THR A 1 99 ? 0.866 2.406 -4.489 1.00 94.38 99 THR A C 1
ATOM 716 O O . THR A 1 99 ? 0.832 3.641 -4.519 1.00 94.38 99 THR A O 1
ATOM 719 N N . ILE A 1 100 ? -0.229 1.652 -4.486 1.00 95.44 100 ILE A N 1
ATOM 720 C CA . ILE A 1 100 ? -1.595 2.174 -4.423 1.00 95.44 100 ILE A CA 1
ATOM 721 C C . ILE A 1 100 ? -2.235 1.625 -3.159 1.00 95.44 100 ILE A C 1
ATOM 723 O O . ILE A 1 100 ? -2.202 0.420 -2.919 1.00 95.44 100 ILE A O 1
ATOM 727 N N . LEU A 1 101 ? -2.809 2.520 -2.368 1.00 96.25 101 LEU A N 1
ATOM 728 C CA . LEU A 1 101 ? -3.469 2.211 -1.116 1.00 96.25 101 LEU A CA 1
ATOM 729 C C . LEU A 1 101 ? -4.942 2.577 -1.248 1.00 96.25 101 LEU A C 1
ATOM 731 O O . LEU A 1 101 ? -5.293 3.668 -1.706 1.00 96.25 101 LEU A O 1
ATOM 735 N N . THR A 1 102 ? -5.819 1.660 -0.874 1.00 96.69 102 THR A N 1
ATOM 736 C CA . THR A 1 102 ? -7.263 1.864 -0.972 1.00 96.69 102 THR A CA 1
ATOM 737 C C . THR A 1 102 ? -7.921 1.406 0.312 1.00 96.69 102 THR A C 1
ATOM 739 O O . THR A 1 102 ? -7.778 0.256 0.711 1.00 96.69 102 THR A O 1
ATOM 742 N N . LEU A 1 103 ? -8.633 2.320 0.958 1.00 95.25 103 LEU A N 1
ATOM 743 C CA . LEU A 1 103 ? -9.451 2.043 2.124 1.00 95.25 103 LEU A CA 1
ATOM 744 C C . LEU A 1 103 ? -10.864 1.691 1.670 1.00 95.25 103 LEU A C 1
ATOM 746 O O . LEU A 1 103 ? -11.509 2.445 0.934 1.00 95.25 103 LEU A O 1
ATOM 750 N N . THR A 1 104 ? -11.343 0.562 2.163 1.00 94.56 104 THR A N 1
ATOM 751 C CA . 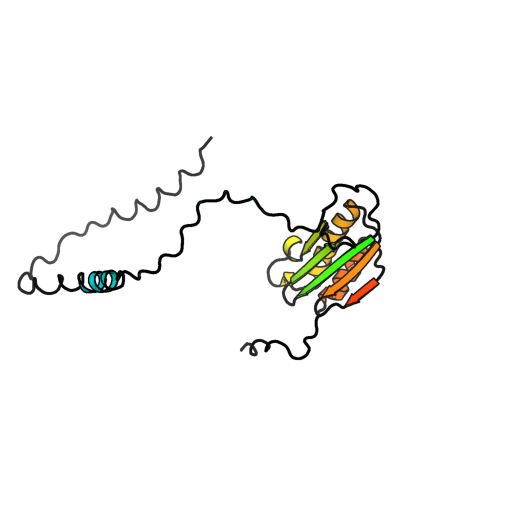THR A 1 104 ? -12.671 0.021 1.895 1.00 94.56 104 THR A CA 1
ATOM 752 C C . THR A 1 104 ? -13.378 -0.310 3.198 1.00 94.56 104 THR A C 1
ATOM 754 O O . THR A 1 104 ? -12.748 -0.540 4.232 1.00 94.56 104 THR A O 1
ATOM 757 N N . ASP A 1 105 ? -14.702 -0.324 3.138 1.00 91.00 105 ASP A N 1
ATOM 758 C CA . ASP A 1 105 ? -15.528 -0.941 4.170 1.00 91.00 105 ASP A CA 1
ATOM 759 C C . ASP A 1 105 ? -15.485 -2.477 4.071 1.00 91.00 105 ASP A C 1
ATOM 761 O O . ASP A 1 105 ? -15.028 -3.031 3.070 1.00 91.00 105 ASP A O 1
ATOM 765 N N . LEU A 1 106 ? -16.038 -3.174 5.061 1.00 88.25 106 LEU A N 1
ATOM 766 C CA . LEU A 1 106 ? -16.188 -4.633 5.059 1.00 88.25 106 LEU A CA 1
ATOM 767 C C . LEU A 1 106 ? -16.987 -5.138 3.845 1.00 88.25 106 LEU A C 1
ATOM 769 O O . LEU A 1 106 ? -16.691 -6.199 3.303 1.00 88.25 106 LEU A O 1
ATOM 773 N N . TYR A 1 107 ? -17.943 -4.336 3.368 1.00 86.75 107 TYR A N 1
ATOM 774 C CA . TYR A 1 107 ? -18.754 -4.616 2.178 1.00 86.75 107 TYR A CA 1
ATOM 775 C C . TYR A 1 107 ? -18.046 -4.293 0.846 1.00 86.75 107 TYR A C 1
ATOM 777 O O . TYR A 1 107 ? -18.668 -4.343 -0.211 1.00 86.75 107 TYR A O 1
ATOM 785 N N . GLY A 1 108 ? -16.769 -3.893 0.866 1.00 85.31 108 GLY A N 1
ATOM 786 C CA . GLY A 1 108 ? -15.986 -3.617 -0.346 1.00 85.31 108 GLY A CA 1
ATOM 787 C C . GLY A 1 108 ? -16.253 -2.259 -1.005 1.00 85.31 108 GLY A C 1
ATOM 788 O O . GLY A 1 108 ? -15.727 -1.977 -2.079 1.00 85.31 108 GLY A O 1
ATOM 789 N N . SER A 1 109 ? -17.034 -1.380 -0.372 1.00 90.69 109 SER A N 1
ATOM 790 C CA . SER A 1 109 ? -17.220 -0.004 -0.849 1.00 90.69 109 SER A CA 1
ATOM 791 C C . SER A 1 109 ? -15.985 0.851 -0.552 1.00 90.69 109 SER A C 1
ATOM 793 O O . SER A 1 109 ? -15.622 1.035 0.613 1.00 90.69 109 SER A O 1
ATOM 795 N N . THR A 1 110 ? -15.363 1.410 -1.592 1.00 92.25 110 THR A N 1
ATOM 796 C CA . THR A 1 110 ? -14.196 2.297 -1.470 1.00 92.25 110 THR A CA 1
ATOM 797 C C . THR A 1 110 ? -14.567 3.622 -0.817 1.00 92.25 110 THR A C 1
ATOM 799 O O . THR A 1 110 ? -15.497 4.298 -1.250 1.00 92.25 110 THR A O 1
ATOM 802 N N . LYS A 1 111 ? -13.811 4.015 0.212 1.00 92.12 111 LYS A N 1
ATOM 803 C CA . LYS A 1 111 ? -13.993 5.290 0.921 1.00 92.12 111 LYS A CA 1
ATOM 804 C C . LYS A 1 111 ? -12.923 6.304 0.587 1.00 92.12 111 LYS A C 1
ATOM 806 O O . LYS A 1 111 ? -13.223 7.470 0.369 1.00 92.12 111 LYS A O 1
ATOM 811 N N . CYS A 1 112 ? -11.677 5.857 0.540 1.00 93.25 112 CYS A N 1
ATOM 812 C CA . CYS A 1 112 ? -10.535 6.707 0.255 1.00 93.25 112 CYS A CA 1
ATOM 813 C C . CYS A 1 112 ? -9.485 5.924 -0.516 1.00 93.25 112 CYS A C 1
ATOM 815 O O . CYS A 1 112 ? -9.308 4.725 -0.316 1.00 93.25 112 CYS A O 1
ATOM 817 N N . ALA A 1 113 ? -8.743 6.628 -1.361 1.00 95.69 113 ALA A N 1
ATOM 818 C CA . ALA A 1 113 ? -7.573 6.086 -2.023 1.00 95.69 113 ALA A CA 1
ATOM 819 C C . ALA A 1 113 ? -6.443 7.114 -2.001 1.00 95.69 113 ALA A C 1
ATOM 821 O O . ALA A 1 113 ? -6.669 8.326 -2.073 1.00 95.69 113 ALA A O 1
ATOM 822 N N . ALA A 1 114 ? -5.223 6.606 -1.908 1.00 96.44 114 ALA A N 1
ATOM 823 C CA . ALA A 1 114 ? -4.001 7.371 -2.056 1.00 96.44 114 ALA A CA 1
ATOM 824 C C . ALA A 1 114 ? -2.980 6.515 -2.802 1.00 96.44 114 ALA A C 1
ATOM 826 O O . ALA A 1 114 ? -3.026 5.286 -2.797 1.00 96.44 114 ALA A O 1
ATOM 827 N N . SER A 1 115 ? -2.042 7.159 -3.471 1.00 95.88 115 SER A N 1
ATOM 828 C CA . SER A 1 115 ? -0.960 6.467 -4.158 1.00 95.88 115 SER A CA 1
ATOM 829 C C . SER A 1 115 ? 0.318 7.270 -4.030 1.00 95.88 115 SER A C 1
ATOM 831 O O . SER A 1 115 ? 0.267 8.468 -3.745 1.00 95.88 115 SER A O 1
ATOM 833 N N . ALA A 1 116 ? 1.456 6.641 -4.318 1.00 94.69 116 ALA A N 1
ATOM 834 C CA . ALA A 1 116 ? 2.735 7.346 -4.361 1.00 94.69 116 ALA A CA 1
ATOM 835 C C . ALA A 1 116 ? 2.682 8.585 -5.283 1.00 94.69 116 ALA A C 1
ATOM 837 O O . ALA A 1 116 ? 3.264 9.617 -4.965 1.00 94.69 116 ALA A O 1
ATOM 838 N N . GLY A 1 117 ? 1.923 8.518 -6.386 1.00 93.62 117 GLY A N 1
ATOM 839 C CA . GLY A 1 117 ? 1.717 9.659 -7.285 1.00 93.62 117 GLY A CA 1
ATOM 840 C C . GLY A 1 117 ? 0.844 10.768 -6.687 1.00 93.62 117 GLY A C 1
ATOM 841 O O . GLY A 1 117 ? 1.164 11.941 -6.847 1.00 93.62 117 GLY A O 1
ATOM 842 N N . THR A 1 118 ? -0.223 10.409 -5.963 1.00 93.88 118 THR A N 1
ATOM 843 C CA . THR A 1 118 ? -1.091 11.370 -5.251 1.00 93.88 118 THR A CA 1
ATOM 844 C C . THR A 1 118 ? -0.320 12.118 -4.165 1.00 93.88 118 THR A C 1
ATOM 846 O O . THR A 1 118 ? -0.566 13.300 -3.952 1.00 93.88 118 THR A O 1
ATOM 849 N N . ALA A 1 119 ? 0.667 11.457 -3.554 1.00 92.94 119 ALA A N 1
ATOM 850 C CA . ALA A 1 119 ? 1.568 12.062 -2.581 1.00 92.94 119 ALA A CA 1
ATOM 851 C C . ALA A 1 119 ? 2.633 12.994 -3.190 1.00 92.94 119 ALA A C 1
ATOM 853 O O . ALA A 1 119 ? 3.471 13.525 -2.470 1.00 92.94 119 ALA A O 1
ATOM 854 N N . GLY A 1 120 ? 2.619 13.202 -4.511 1.00 93.38 120 GLY A N 1
ATOM 855 C CA . GLY A 1 120 ? 3.543 14.100 -5.206 1.00 93.38 120 GLY A CA 1
ATOM 856 C C . GLY A 1 120 ? 4.847 13.443 -5.667 1.00 93.38 120 GLY A C 1
ATOM 857 O O . GLY A 1 120 ? 5.673 14.110 -6.290 1.00 93.38 120 GLY A O 1
ATOM 858 N N . ASN A 1 121 ? 5.037 12.136 -5.443 1.00 93.44 121 ASN A N 1
ATOM 859 C CA . ASN A 1 121 ? 6.236 11.435 -5.898 1.00 93.44 121 ASN A CA 1
ATOM 860 C C . ASN A 1 121 ? 6.166 11.151 -7.410 1.00 93.44 121 ASN A C 1
ATOM 862 O O . ASN A 1 121 ? 5.278 10.449 -7.904 1.00 93.44 121 ASN A O 1
ATOM 866 N N . LYS A 1 122 ? 7.145 11.677 -8.154 1.00 93.00 122 LYS A N 1
ATOM 867 C CA . LYS A 1 122 ? 7.265 11.552 -9.617 1.00 93.00 122 LYS A CA 1
ATOM 868 C C . LYS A 1 122 ? 8.493 10.719 -10.008 1.00 93.00 122 LYS A C 1
ATOM 870 O O . LYS A 1 122 ? 9.422 10.540 -9.220 1.00 93.00 122 LYS A O 1
ATOM 875 N N . GLY A 1 123 ? 8.496 10.201 -11.237 1.00 91.56 123 GLY A N 1
ATOM 876 C CA . GLY A 1 123 ? 9.640 9.485 -11.815 1.00 91.56 123 GLY A CA 1
ATOM 877 C C . GLY A 1 123 ? 10.068 8.246 -11.017 1.00 91.56 123 GLY A C 1
ATOM 878 O O . GLY A 1 123 ? 9.232 7.469 -10.556 1.00 91.56 123 GLY A O 1
ATOM 879 N N . ALA A 1 124 ? 11.380 8.058 -10.852 1.00 90.50 124 ALA A N 1
ATOM 880 C CA . ALA A 1 124 ? 11.955 6.908 -10.148 1.00 90.50 124 ALA A CA 1
ATOM 881 C C . ALA A 1 124 ? 11.597 6.869 -8.651 1.00 90.50 124 ALA A C 1
ATOM 883 O O . ALA A 1 124 ? 11.397 5.788 -8.098 1.00 90.50 124 ALA A O 1
ATOM 884 N N . ARG A 1 125 ? 11.424 8.036 -8.012 1.00 89.94 125 ARG A N 1
ATOM 885 C CA . ARG A 1 125 ? 11.074 8.136 -6.587 1.00 89.94 125 ARG A CA 1
ATOM 886 C C . ARG A 1 125 ? 9.720 7.493 -6.274 1.00 89.94 125 ARG A C 1
ATOM 888 O O . ARG A 1 125 ? 9.543 6.956 -5.187 1.00 89.94 125 ARG A O 1
ATOM 895 N N . ARG A 1 126 ? 8.801 7.443 -7.249 1.00 92.44 126 ARG A N 1
ATOM 896 C CA . ARG A 1 126 ? 7.482 6.792 -7.120 1.00 92.44 126 ARG A CA 1
ATOM 897 C C . ARG A 1 126 ? 7.562 5.291 -6.798 1.00 92.44 126 ARG A C 1
ATOM 899 O O . ARG A 1 126 ? 6.616 4.744 -6.240 1.00 92.44 126 ARG A O 1
ATOM 906 N N . LYS A 1 127 ? 8.672 4.630 -7.143 1.00 90.25 127 LYS A N 1
ATOM 907 C CA . LYS A 1 127 ? 8.887 3.189 -6.924 1.00 90.25 127 LYS A CA 1
ATOM 908 C C . LYS A 1 127 ? 9.442 2.864 -5.533 1.00 90.25 127 LYS A C 1
ATOM 910 O O . LYS A 1 127 ? 9.478 1.700 -5.148 1.00 90.25 127 LYS A O 1
ATOM 915 N N . GLY A 1 128 ? 9.937 3.875 -4.820 1.00 89.56 128 GLY A N 1
ATOM 916 C CA . GLY A 1 128 ? 10.663 3.705 -3.567 1.00 89.56 128 GLY A CA 1
ATOM 917 C C . GLY A 1 128 ? 9.754 3.490 -2.360 1.00 89.56 128 GLY A C 1
ATOM 918 O O . GLY A 1 128 ? 8.584 3.869 -2.356 1.00 89.56 128 GLY A O 1
ATOM 919 N N . ALA A 1 129 ? 10.328 2.929 -1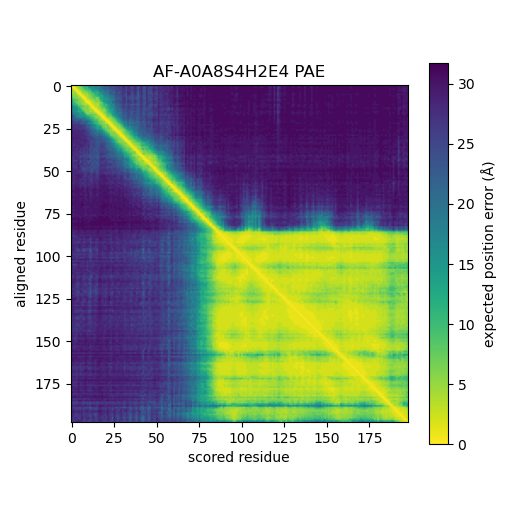.296 1.00 92.75 129 ALA A N 1
ATOM 920 C CA . ALA A 1 129 ? 9.615 2.667 -0.049 1.00 92.75 129 ALA A CA 1
ATOM 921 C C . ALA A 1 129 ? 9.182 3.960 0.670 1.00 92.75 129 ALA A C 1
ATOM 923 O O . ALA A 1 129 ? 8.083 4.018 1.212 1.00 92.75 129 ALA A O 1
ATOM 924 N N . VAL A 1 130 ? 9.988 5.025 0.583 1.00 93.44 130 VAL A N 1
ATOM 925 C CA . VAL A 1 130 ? 9.650 6.354 1.131 1.00 93.44 130 VAL A CA 1
ATOM 926 C C . VAL A 1 130 ? 8.330 6.866 0.550 1.00 93.44 130 VAL A C 1
ATOM 928 O O . VAL A 1 130 ? 7.439 7.268 1.289 1.00 93.44 130 VAL A O 1
ATOM 931 N N . ALA A 1 131 ? 8.148 6.734 -0.766 1.00 94.75 131 ALA A N 1
ATOM 932 C CA . ALA A 1 131 ? 6.926 7.172 -1.430 1.00 94.75 131 ALA A CA 1
ATOM 933 C C . ALA A 1 131 ? 5.683 6.362 -1.017 1.00 94.75 131 ALA A C 1
ATOM 935 O O . ALA A 1 131 ? 4.565 6.878 -1.062 1.00 94.75 131 ALA A O 1
ATOM 936 N N . ALA A 1 132 ? 5.866 5.098 -0.621 1.00 95.19 132 ALA A N 1
ATOM 937 C CA . ALA A 1 132 ? 4.797 4.279 -0.058 1.00 95.19 132 ALA A CA 1
ATOM 938 C C . ALA A 1 132 ? 4.409 4.745 1.352 1.00 95.19 132 ALA A C 1
ATOM 940 O O . ALA A 1 132 ? 3.220 4.779 1.666 1.00 95.19 132 ALA A O 1
ATOM 941 N N . GLY A 1 133 ? 5.394 5.149 2.161 1.00 95.69 133 GLY A N 1
ATOM 942 C CA . GLY A 1 133 ? 5.166 5.753 3.472 1.00 95.69 133 GLY A CA 1
ATOM 943 C C . GLY A 1 133 ? 4.376 7.058 3.376 1.00 95.69 133 GLY A C 1
ATOM 944 O O . GLY A 1 133 ? 3.343 7.191 4.029 1.00 95.69 133 GLY A O 1
ATOM 945 N N . ASP A 1 134 ? 4.777 7.969 2.483 1.00 95.88 134 ASP A N 1
ATOM 946 C CA . ASP A 1 134 ? 4.070 9.241 2.259 1.00 95.88 134 ASP A CA 1
ATOM 947 C C . ASP A 1 134 ? 2.602 9.014 1.853 1.00 95.88 134 ASP A C 1
ATOM 949 O O . ASP A 1 134 ? 1.682 9.651 2.371 1.00 95.88 134 ASP A O 1
ATOM 953 N N . ALA A 1 135 ? 2.361 8.058 0.948 1.00 96.31 135 ALA A N 1
ATOM 954 C CA . ALA A 1 135 ? 1.011 7.693 0.526 1.00 96.31 135 ALA A CA 1
ATOM 955 C C . ALA A 1 135 ? 0.183 7.086 1.671 1.00 96.31 135 ALA A C 1
ATOM 957 O O . ALA A 1 135 ? -1.021 7.336 1.756 1.00 96.31 135 ALA A O 1
ATOM 958 N N . ALA A 1 136 ? 0.811 6.294 2.545 1.00 96.69 136 ALA A N 1
ATOM 959 C CA . ALA A 1 136 ? 0.163 5.677 3.699 1.00 96.69 136 ALA A CA 1
ATOM 960 C C . ALA A 1 136 ? -0.251 6.711 4.745 1.00 96.69 136 ALA A C 1
ATOM 962 O O . ALA A 1 136 ? -1.381 6.652 5.225 1.00 96.69 136 ALA A O 1
ATOM 963 N N . VAL A 1 137 ? 0.606 7.694 5.029 1.00 96.31 137 VAL A N 1
ATOM 964 C CA . VAL A 1 137 ? 0.281 8.811 5.927 1.00 96.31 137 VAL A CA 1
ATOM 965 C C . VAL A 1 137 ? -0.918 9.596 5.392 1.00 96.31 137 VAL A C 1
ATOM 967 O O . VAL A 1 137 ? -1.884 9.822 6.119 1.00 96.31 137 VAL A O 1
ATOM 970 N N . GLN A 1 138 ? -0.917 9.938 4.099 1.00 96.56 138 GLN A N 1
ATOM 971 C CA . GLN A 1 138 ? -2.040 10.655 3.483 1.00 96.56 138 GLN A CA 1
ATOM 972 C C . GLN A 1 138 ? -3.347 9.855 3.514 1.00 96.56 138 GLN A C 1
ATOM 974 O O . GLN A 1 138 ? -4.414 10.425 3.745 1.00 96.56 138 GLN A O 1
ATOM 979 N N . LEU A 1 139 ? -3.291 8.538 3.283 1.00 96.75 139 LEU A N 1
ATOM 980 C CA . LEU A 1 139 ? -4.477 7.691 3.392 1.00 96.75 139 LEU A CA 1
ATOM 981 C C . LEU A 1 139 ? -4.981 7.628 4.837 1.00 96.75 139 LEU A C 1
ATOM 983 O O . LEU A 1 139 ? -6.184 7.735 5.056 1.00 96.75 139 LEU A O 1
ATOM 987 N N . ALA A 1 140 ? -4.079 7.463 5.804 1.00 95.81 140 ALA A N 1
ATOM 988 C CA . ALA A 1 140 ? -4.428 7.332 7.211 1.00 95.81 140 ALA A CA 1
ATOM 989 C C . ALA A 1 140 ? -5.072 8.606 7.768 1.00 95.81 140 ALA A C 1
ATOM 991 O O . ALA A 1 140 ? -6.099 8.520 8.432 1.00 95.81 140 ALA A O 1
ATOM 992 N N . GLN A 1 141 ? -4.558 9.786 7.414 1.00 94.56 141 GLN A N 1
ATOM 993 C CA . GLN A 1 141 ? -5.179 11.063 7.784 1.00 94.56 141 GLN A CA 1
ATOM 994 C C . GLN A 1 141 ? -6.619 11.171 7.264 1.00 94.56 141 GLN A C 1
ATOM 996 O O . GLN A 1 141 ? -7.530 11.532 8.009 1.00 94.56 141 GLN A O 1
ATOM 1001 N N . ARG A 1 142 ? -6.853 10.790 6.001 1.00 94.12 142 ARG A N 1
ATOM 1002 C CA . ARG A 1 142 ? -8.207 10.757 5.423 1.00 94.12 142 ARG A CA 1
ATOM 1003 C C . ARG A 1 142 ? -9.097 9.715 6.103 1.00 94.12 142 ARG A C 1
ATOM 1005 O O . ARG A 1 142 ? -10.273 9.973 6.322 1.00 94.12 142 ARG A O 1
ATOM 1012 N N . ALA A 1 143 ? -8.545 8.556 6.456 1.00 93.44 143 ALA A N 1
ATOM 1013 C CA . ALA A 1 143 ? -9.265 7.488 7.147 1.00 93.44 143 ALA A CA 1
ATOM 1014 C C . ALA A 1 143 ? -9.735 7.917 8.547 1.00 93.44 143 ALA A C 1
ATOM 1016 O O . ALA A 1 143 ? -10.882 7.667 8.910 1.00 93.44 143 ALA A O 1
ATOM 1017 N N . ILE A 1 144 ? -8.870 8.603 9.300 1.00 92.38 144 ILE A N 1
ATOM 1018 C CA . ILE A 1 144 ? -9.184 9.126 10.634 1.00 92.38 144 ILE A CA 1
ATOM 1019 C C . ILE A 1 144 ? -10.290 10.183 10.542 1.00 92.38 144 ILE A C 1
ATOM 1021 O O . ILE A 1 144 ? -11.240 10.128 11.318 1.00 92.38 144 ILE A O 1
ATOM 1025 N N . GLY A 1 145 ? -10.233 11.079 9.548 1.00 90.50 145 GLY A N 1
ATOM 1026 C CA . GLY A 1 145 ? -11.298 12.061 9.302 1.00 90.50 145 GLY A CA 1
ATOM 1027 C C . GLY A 1 145 ? -12.663 11.437 8.973 1.00 90.50 145 GLY A C 1
ATOM 1028 O O . GLY A 1 145 ? -13.694 12.058 9.203 1.00 90.50 145 GLY A O 1
ATOM 1029 N N . LEU A 1 146 ? -12.679 10.194 8.481 1.00 89.19 146 LEU A N 1
ATOM 1030 C CA . LEU A 1 146 ? -13.895 9.416 8.220 1.00 89.19 146 LEU A CA 1
ATOM 1031 C C . LEU A 1 146 ? -14.336 8.533 9.404 1.00 89.19 146 LEU A C 1
ATOM 1033 O O . LEU A 1 146 ? -15.357 7.855 9.301 1.00 89.19 146 LEU A O 1
ATOM 1037 N N . GLY A 1 147 ? -13.584 8.518 10.510 1.00 89.50 147 GLY A N 1
ATOM 1038 C CA . GLY A 1 147 ? -13.930 7.790 11.735 1.00 89.50 147 GLY A CA 1
ATOM 1039 C C . GLY A 1 147 ? -13.384 6.361 11.853 1.00 89.50 147 GLY A C 1
ATOM 1040 O O . GLY A 1 147 ? -13.761 5.660 12.791 1.00 89.50 147 GLY A O 1
ATOM 1041 N N . PHE A 1 148 ? -12.484 5.924 10.963 1.00 90.62 148 PHE A N 1
ATOM 1042 C CA . PHE A 1 148 ? -11.871 4.592 11.049 1.00 90.62 148 PHE A CA 1
ATOM 1043 C C . PHE A 1 148 ? -10.787 4.535 12.132 1.00 90.62 148 PHE A C 1
ATOM 1045 O O . PHE A 1 148 ? -9.879 5.365 12.152 1.00 90.62 148 PHE A O 1
ATOM 1052 N N . LYS A 1 149 ? -10.845 3.516 13.000 1.00 90.44 149 LYS A N 1
ATOM 1053 C CA . LYS A 1 149 ? -9.870 3.299 14.089 1.00 90.44 149 LYS A CA 1
ATOM 1054 C C . LYS A 1 149 ? -9.072 2.009 13.903 1.00 90.44 149 LYS A C 1
ATOM 1056 O O . LYS A 1 149 ? -7.861 1.987 14.113 1.00 90.44 149 LYS A O 1
ATOM 1061 N N . ASN A 1 150 ? -9.759 0.947 13.494 1.00 92.94 150 ASN A N 1
ATOM 1062 C CA . ASN A 1 150 ? -9.231 -0.398 13.331 1.00 92.94 150 ASN A CA 1
ATOM 1063 C C . ASN A 1 150 ? -9.230 -0.781 11.850 1.00 92.94 150 ASN A C 1
ATOM 1065 O O . ASN A 1 150 ? -10.211 -0.569 11.136 1.00 92.94 150 ASN A O 1
ATOM 1069 N N . VAL A 1 151 ? -8.137 -1.371 11.382 1.00 94.50 151 VAL A N 1
ATOM 1070 C CA . VAL A 1 151 ? -7.966 -1.713 9.973 1.00 94.50 151 VAL A CA 1
ATOM 1071 C C . VAL A 1 151 ? -7.338 -3.092 9.817 1.00 94.50 151 VAL A C 1
ATOM 1073 O O . VAL A 1 151 ? -6.287 -3.377 10.389 1.00 94.50 151 VAL A O 1
ATOM 1076 N N . ALA A 1 152 ? -7.941 -3.926 8.973 1.00 94.81 152 ALA A N 1
ATOM 1077 C CA . ALA A 1 152 ? -7.297 -5.121 8.442 1.00 94.81 152 ALA A CA 1
ATOM 1078 C C . ALA A 1 152 ? -6.545 -4.770 7.151 1.00 94.81 152 ALA A C 1
ATOM 1080 O O . ALA A 1 152 ? -7.089 -4.115 6.262 1.00 94.81 152 ALA A O 1
ATOM 1081 N N . VAL A 1 153 ? -5.293 -5.195 7.029 1.00 96.00 153 VAL A N 1
ATOM 1082 C CA . VAL A 1 153 ? -4.441 -4.866 5.885 1.00 96.00 153 VAL A CA 1
ATOM 1083 C C . VAL A 1 153 ? -4.333 -6.077 4.966 1.00 96.00 153 VAL A C 1
ATOM 1085 O O . VAL A 1 153 ? -3.840 -7.126 5.369 1.00 96.00 153 VAL A O 1
ATOM 1088 N N . ARG A 1 154 ? -4.765 -5.923 3.713 1.00 95.69 154 ARG A N 1
ATOM 1089 C CA . ARG A 1 154 ? -4.624 -6.931 2.654 1.00 95.69 154 ARG A CA 1
ATOM 1090 C C . ARG A 1 154 ? -3.589 -6.469 1.652 1.00 95.69 154 ARG A C 1
ATOM 1092 O O . ARG A 1 154 ? -3.737 -5.407 1.050 1.00 95.69 154 ARG A O 1
ATOM 1099 N N . ILE A 1 155 ? -2.554 -7.266 1.451 1.00 95.62 155 ILE A N 1
ATOM 1100 C CA . ILE A 1 155 ? -1.408 -6.878 0.637 1.00 95.62 155 ILE A CA 1
ATOM 1101 C C . ILE A 1 155 ? -1.411 -7.677 -0.651 1.00 95.62 155 ILE A C 1
ATOM 1103 O O . ILE A 1 155 ? -1.661 -8.875 -0.646 1.00 95.62 155 ILE A O 1
ATOM 1107 N N . LYS A 1 156 ? -1.121 -7.013 -1.762 1.00 94.06 156 LYS A N 1
ATOM 1108 C CA . LYS A 1 156 ? -0.930 -7.634 -3.063 1.00 94.06 156 LYS A CA 1
ATOM 1109 C C . LYS A 1 156 ? 0.399 -7.175 -3.639 1.00 94.06 156 LYS A C 1
ATOM 1111 O O . LYS A 1 156 ? 0.593 -5.983 -3.869 1.00 94.06 156 LYS A O 1
ATOM 1116 N N . GLY A 1 157 ? 1.268 -8.132 -3.938 1.00 89.06 157 GLY A N 1
ATOM 1117 C CA . GLY A 1 157 ? 2.546 -7.890 -4.592 1.00 89.06 157 GLY A CA 1
ATOM 1118 C C . GLY A 1 157 ? 3.736 -7.890 -3.636 1.00 89.06 157 GLY A C 1
ATOM 1119 O O . GLY A 1 157 ? 3.607 -7.829 -2.415 1.00 89.06 157 GLY A O 1
ATOM 1120 N N . ILE A 1 158 ? 4.920 -7.988 -4.236 1.00 85.31 158 ILE A N 1
ATOM 1121 C CA . ILE A 1 158 ? 6.189 -8.244 -3.550 1.00 85.31 158 ILE A CA 1
ATOM 1122 C C . ILE A 1 158 ? 7.068 -6.989 -3.645 1.00 85.31 158 ILE A C 1
ATOM 1124 O O . ILE A 1 158 ? 7.144 -6.365 -4.706 1.00 85.31 158 ILE A O 1
ATOM 1128 N N . GLY A 1 159 ? 7.755 -6.632 -2.555 1.00 84.12 159 GLY A N 1
ATOM 1129 C CA . GLY A 1 159 ? 8.784 -5.587 -2.539 1.00 84.12 159 GLY A CA 1
ATOM 1130 C C . GLY A 1 159 ? 8.850 -4.783 -1.236 1.00 84.12 159 GLY A C 1
ATOM 1131 O O . GLY A 1 159 ? 7.944 -4.839 -0.410 1.00 84.12 159 GLY A O 1
ATOM 1132 N N . ALA A 1 160 ? 9.907 -3.976 -1.089 1.00 84.25 160 ALA A N 1
ATOM 1133 C CA . ALA A 1 160 ? 10.206 -3.198 0.125 1.00 84.25 160 ALA A CA 1
ATOM 1134 C C . ALA A 1 160 ? 9.115 -2.183 0.527 1.00 84.25 160 ALA A C 1
ATOM 1136 O O . ALA A 1 160 ? 8.997 -1.805 1.689 1.00 84.25 160 ALA A O 1
ATOM 1137 N N . ALA A 1 161 ? 8.281 -1.746 -0.420 1.00 90.25 161 ALA A N 1
ATOM 1138 C CA . ALA A 1 161 ? 7.176 -0.830 -0.141 1.00 90.25 161 ALA A CA 1
ATOM 1139 C C . ALA A 1 161 ? 6.060 -1.451 0.722 1.00 90.25 161 ALA A C 1
ATOM 1141 O O . ALA A 1 161 ? 5.268 -0.709 1.301 1.00 90.25 161 ALA A O 1
ATOM 1142 N N . ARG A 1 162 ? 6.001 -2.786 0.823 1.00 91.38 162 ARG A N 1
ATOM 1143 C CA . ARG A 1 162 ? 5.027 -3.518 1.638 1.00 91.38 162 ARG A CA 1
ATOM 1144 C C . ARG A 1 162 ? 5.139 -3.166 3.119 1.00 91.38 162 ARG A C 1
ATOM 1146 O O . ARG A 1 162 ? 4.175 -2.714 3.725 1.00 91.38 162 ARG A O 1
ATOM 1153 N N . GLU A 1 163 ? 6.319 -3.379 3.685 1.00 91.75 163 GLU A N 1
ATOM 1154 C CA . GLU A 1 163 ? 6.569 -3.232 5.121 1.00 91.75 163 GLU A CA 1
ATOM 1155 C C . GLU A 1 163 ? 6.485 -1.770 5.550 1.00 91.75 163 GLU A C 1
ATOM 1157 O O . GLU A 1 163 ? 5.867 -1.444 6.563 1.00 91.75 163 GLU A O 1
ATOM 1162 N N . VAL A 1 164 ? 7.035 -0.873 4.726 1.00 95.06 164 VAL A N 1
ATOM 1163 C CA . VAL A 1 164 ? 7.007 0.565 5.004 1.00 95.06 164 VAL A CA 1
ATOM 1164 C C . VAL A 1 164 ? 5.578 1.103 5.010 1.00 95.06 164 VAL A C 1
ATOM 1166 O O . VAL A 1 164 ? 5.238 1.869 5.905 1.00 95.06 164 VAL A O 1
ATOM 1169 N N . ALA A 1 165 ? 4.709 0.656 4.096 1.00 95.12 165 ALA A N 1
ATOM 1170 C CA . ALA A 1 165 ? 3.307 1.071 4.103 1.00 95.12 165 ALA A CA 1
ATOM 1171 C C . ALA A 1 165 ? 2.590 0.667 5.404 1.00 95.12 165 ALA A C 1
ATOM 1173 O O . ALA A 1 165 ? 1.921 1.500 6.010 1.00 95.12 165 ALA A O 1
ATOM 1174 N N . ILE A 1 166 ? 2.761 -0.577 5.869 1.00 94.94 166 ILE A N 1
ATOM 1175 C CA . ILE A 1 166 ? 2.146 -1.061 7.120 1.00 94.94 166 ILE A CA 1
ATOM 1176 C C . ILE A 1 166 ? 2.652 -0.248 8.313 1.00 94.94 166 ILE A C 1
ATOM 1178 O O . ILE A 1 166 ? 1.855 0.236 9.117 1.00 94.94 166 ILE A O 1
ATOM 1182 N N . ARG A 1 167 ? 3.972 -0.053 8.396 1.00 94.88 167 ARG A N 1
ATOM 1183 C CA . ARG A 1 167 ? 4.605 0.703 9.479 1.00 94.88 167 ARG A CA 1
ATOM 1184 C C . ARG A 1 167 ? 4.117 2.152 9.520 1.00 94.88 167 ARG A C 1
ATOM 1186 O O . ARG A 1 167 ? 3.835 2.670 10.596 1.00 94.88 167 ARG A O 1
ATOM 1193 N N . SER A 1 168 ? 3.970 2.801 8.366 1.00 96.06 168 SER A N 1
ATOM 1194 C CA . SER A 1 168 ? 3.458 4.173 8.276 1.00 96.06 168 SER A CA 1
ATOM 1195 C C . SER A 1 168 ? 1.975 4.286 8.644 1.00 96.06 168 SER A C 1
ATOM 1197 O O . SER A 1 168 ? 1.588 5.264 9.286 1.00 96.06 168 SER A O 1
ATOM 1199 N N . LEU A 1 169 ? 1.146 3.291 8.300 1.00 95.06 169 LEU A N 1
ATOM 1200 C CA . LEU A 1 169 ? -0.256 3.244 8.742 1.00 95.06 169 LEU A CA 1
ATOM 1201 C C . LEU A 1 169 ? -0.353 3.153 10.272 1.00 95.06 169 LEU A C 1
ATOM 1203 O O . LEU A 1 169 ? -1.123 3.897 10.878 1.00 95.06 169 LEU A O 1
ATOM 1207 N N . GLN A 1 170 ? 0.471 2.302 10.893 1.00 95.00 170 GLN A N 1
ATOM 1208 C CA . GLN A 1 170 ? 0.547 2.179 12.354 1.00 95.00 170 GLN A CA 1
ATOM 1209 C C . GLN A 1 170 ? 1.045 3.472 13.011 1.00 95.00 170 GLN A C 1
ATOM 1211 O O . GLN A 1 170 ? 0.444 3.943 13.973 1.00 95.00 170 GLN A O 1
ATOM 1216 N N . ALA A 1 171 ? 2.098 4.086 12.461 1.00 95.31 171 ALA A N 1
ATOM 1217 C CA . ALA A 1 171 ? 2.681 5.318 12.993 1.00 95.31 171 ALA A CA 1
ATOM 1218 C C . ALA A 1 171 ? 1.714 6.515 12.965 1.00 95.31 171 ALA A C 1
ATOM 1220 O O . ALA A 1 171 ? 1.825 7.409 13.796 1.00 95.31 171 ALA A O 1
ATOM 1221 N N . THR A 1 172 ? 0.755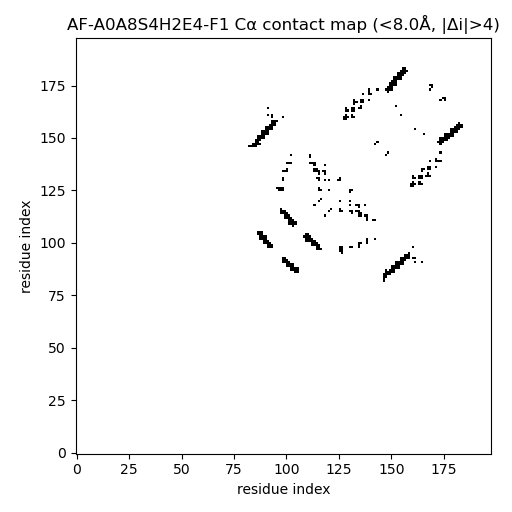 6.530 12.034 1.00 92.88 172 THR A N 1
ATOM 1222 C CA . THR A 1 172 ? -0.238 7.614 11.915 1.00 92.88 172 THR A CA 1
ATOM 1223 C C . THR A 1 172 ? -1.417 7.446 12.890 1.00 92.88 172 THR A C 1
ATOM 1225 O O . THR A 1 172 ? -2.226 8.357 13.029 1.00 92.88 172 THR A O 1
ATOM 1228 N N . GLY A 1 173 ? -1.521 6.307 13.590 1.00 89.06 173 GLY A N 1
ATOM 1229 C CA . GLY A 1 173 ? -2.541 6.074 14.622 1.00 89.06 173 GLY A CA 1
ATOM 1230 C C . GLY A 1 173 ? -3.684 5.135 14.226 1.00 89.06 173 GLY A C 1
ATOM 1231 O O . GLY A 1 173 ? -4.647 5.008 14.981 1.00 89.06 173 GLY A O 1
ATOM 1232 N N . LEU A 1 174 ? -3.594 4.444 13.082 1.00 92.56 174 LEU A N 1
ATOM 1233 C CA . LEU A 1 174 ? -4.523 3.358 12.751 1.00 92.56 174 LEU A CA 1
ATOM 1234 C C . LEU A 1 174 ? -4.083 2.056 13.429 1.00 92.56 174 LEU A C 1
ATOM 1236 O O . LEU A 1 174 ? -2.933 1.629 13.304 1.00 92.56 174 LEU A O 1
ATOM 1240 N N . LYS A 1 175 ? -5.013 1.377 14.107 1.00 93.88 175 LYS A N 1
ATOM 1241 C CA . LYS A 1 175 ? -4.751 0.077 14.734 1.00 93.88 175 LYS A CA 1
ATOM 1242 C C . LYS A 1 175 ? -4.871 -1.033 13.694 1.00 93.88 175 LYS A C 1
ATOM 1244 O O . LYS A 1 175 ? -5.959 -1.307 13.190 1.00 93.88 175 LYS A O 1
ATOM 1249 N N . VAL A 1 176 ? -3.752 -1.682 13.379 1.00 94.06 176 VAL A N 1
ATOM 1250 C CA . VAL A 1 176 ? -3.723 -2.821 12.450 1.00 94.06 176 VAL A CA 1
ATOM 1251 C C . VAL A 1 176 ? -4.117 -4.096 13.193 1.00 94.06 176 VAL A C 1
ATOM 1253 O O . VAL A 1 176 ? -3.393 -4.527 14.085 1.00 94.06 176 VAL A O 1
ATOM 1256 N N . THR A 1 177 ? -5.255 -4.694 12.835 1.00 93.94 177 THR A N 1
ATOM 1257 C CA . THR A 1 177 ? -5.787 -5.898 13.504 1.00 93.94 177 THR A CA 1
ATOM 1258 C C . THR A 1 177 ? -5.279 -7.194 12.887 1.00 93.94 177 THR A C 1
ATOM 1260 O O . THR A 1 177 ? -4.986 -8.151 13.597 1.00 93.94 177 THR A O 1
ATOM 1263 N N . ARG A 1 178 ? -5.177 -7.237 11.556 1.00 93.94 178 ARG A N 1
ATOM 1264 C CA . ARG A 1 178 ? -4.776 -8.419 10.791 1.00 93.94 178 ARG A CA 1
ATOM 1265 C C . ARG A 1 178 ? -3.981 -8.007 9.561 1.00 93.94 178 ARG A C 1
ATOM 1267 O O . ARG A 1 178 ? -4.288 -6.986 8.948 1.00 93.94 178 ARG A O 1
ATOM 1274 N N . ILE A 1 179 ? -2.979 -8.806 9.205 1.00 94.88 179 ILE A N 1
ATOM 1275 C CA . ILE A 1 179 ? -2.168 -8.626 8.001 1.00 94.88 179 ILE A CA 1
ATOM 1276 C C . ILE A 1 179 ? -2.311 -9.892 7.159 1.00 94.88 179 ILE A C 1
ATOM 1278 O O . ILE A 1 179 ? -1.868 -10.957 7.573 1.00 94.88 179 ILE A O 1
ATOM 1282 N N . ASP A 1 180 ? -2.915 -9.764 5.982 1.00 94.38 180 ASP A N 1
ATOM 1283 C CA . ASP A 1 180 ? -3.103 -10.859 5.031 1.00 94.38 180 ASP A CA 1
ATOM 1284 C C . ASP A 1 180 ? -2.294 -10.613 3.752 1.00 94.38 180 ASP A C 1
ATOM 1286 O O . ASP A 1 180 ? -2.313 -9.514 3.187 1.00 94.38 180 ASP A O 1
ATOM 1290 N N . ASP A 1 181 ? -1.617 -11.650 3.255 1.00 92.69 181 ASP A N 1
ATOM 1291 C CA . ASP A 1 181 ? -1.051 -11.656 1.905 1.00 92.69 181 ASP A CA 1
ATOM 1292 C C . ASP A 1 181 ? -2.058 -12.233 0.910 1.00 92.69 181 ASP A C 1
ATOM 1294 O O . ASP A 1 181 ? -2.510 -13.365 1.039 1.00 92.69 181 ASP A O 1
ATOM 1298 N N . THR A 1 182 ? -2.392 -11.447 -0.103 1.00 92.81 182 THR A N 1
ATOM 1299 C CA . THR A 1 182 ? -3.298 -11.797 -1.204 1.00 92.81 182 THR A CA 1
ATOM 1300 C C . THR A 1 182 ? -2.571 -11.777 -2.552 1.00 92.81 182 THR A C 1
ATOM 1302 O O . THR A 1 182 ? -3.178 -11.575 -3.608 1.00 92.81 182 THR A O 1
ATOM 1305 N N . THR A 1 183 ? -1.245 -11.952 -2.544 1.00 92.06 183 THR A N 1
ATOM 1306 C CA . THR A 1 183 ? -0.445 -12.058 -3.766 1.00 92.06 183 THR A CA 1
ATOM 1307 C C . THR A 1 183 ? -0.851 -13.304 -4.550 1.00 92.06 183 THR A C 1
ATOM 1309 O O . THR A 1 183 ? -0.616 -14.431 -4.130 1.00 92.06 183 THR A O 1
ATOM 1312 N N . ALA A 1 184 ? -1.476 -13.091 -5.708 1.00 86.94 184 ALA A N 1
ATOM 1313 C CA . ALA A 1 184 ? -1.946 -14.174 -6.559 1.00 86.94 184 ALA A CA 1
ATOM 1314 C C . ALA A 1 184 ? -0.765 -14.960 -7.151 1.00 86.94 184 ALA A C 1
ATOM 1316 O O . ALA A 1 184 ? 0.047 -14.402 -7.894 1.00 86.94 184 ALA A O 1
ATOM 1317 N N . LEU A 1 185 ? -0.708 -16.257 -6.852 1.00 88.81 185 LEU A N 1
ATOM 1318 C CA . LEU A 1 185 ? 0.180 -17.219 -7.498 1.00 88.81 185 LEU A CA 1
ATOM 1319 C C . LEU A 1 185 ? -0.628 -17.994 -8.551 1.00 88.81 185 LEU A C 1
ATOM 1321 O O . LEU A 1 185 ? -1.607 -18.647 -8.193 1.00 88.81 185 LEU A O 1
ATOM 1325 N N . PRO A 1 186 ? -0.283 -17.909 -9.847 1.00 89.88 186 PRO A N 1
ATOM 1326 C CA . PRO A 1 186 ? -1.011 -18.633 -10.882 1.00 89.88 186 PRO A CA 1
ATOM 1327 C C . PRO A 1 186 ? -0.629 -20.122 -10.893 1.00 89.88 186 PRO A C 1
ATOM 1329 O O . PRO A 1 186 ? 0.549 -20.462 -10.986 1.00 89.88 186 PRO A O 1
ATOM 1332 N N . HIS A 1 187 ? -1.624 -21.012 -10.889 1.00 87.88 187 HIS A N 1
ATOM 1333 C CA . HIS A 1 187 ? -1.444 -22.458 -11.080 1.00 87.88 187 HIS A CA 1
ATOM 1334 C C . HIS A 1 187 ? -1.328 -22.790 -12.578 1.00 87.88 187 HIS A C 1
ATOM 1336 O O . HIS A 1 187 ? -2.256 -23.328 -13.168 1.00 87.88 187 HIS A O 1
ATOM 1342 N N . ASN A 1 188 ? -0.211 -22.406 -13.207 1.00 83.38 188 ASN A N 1
ATOM 1343 C CA . ASN A 1 188 ? 0.050 -22.599 -14.644 1.00 83.38 188 ASN A CA 1
ATOM 1344 C C . ASN A 1 188 ? -1.023 -21.974 -15.565 1.00 83.38 188 ASN A C 1
ATOM 1346 O O . ASN A 1 188 ? -1.684 -22.657 -16.340 1.00 83.38 188 ASN A O 1
ATOM 1350 N N . GLY A 1 189 ? -1.183 -20.647 -15.466 1.00 89.56 189 GLY A N 1
ATOM 1351 C CA . GLY A 1 189 ? -2.067 -19.846 -16.324 1.00 89.56 189 GLY A CA 1
ATOM 1352 C C . GLY A 1 189 ? -1.378 -19.299 -17.584 1.00 89.56 189 GLY A C 1
ATOM 1353 O O . GLY A 1 189 ? -0.594 -19.979 -18.241 1.00 89.56 189 GLY A O 1
ATOM 1354 N N . CYS A 1 190 ? -1.653 -18.037 -17.928 1.00 91.12 190 CYS A N 1
ATOM 1355 C CA . CYS A 1 190 ? -1.082 -17.384 -19.109 1.00 91.12 190 CYS A CA 1
ATOM 1356 C C . CYS A 1 190 ? 0.457 -17.344 -19.087 1.00 91.12 190 CYS A C 1
ATOM 1358 O O . CYS A 1 190 ? 1.077 -17.089 -18.052 1.00 91.12 190 CYS A O 1
ATOM 1360 N N . ARG A 1 191 ? 1.071 -17.510 -20.265 1.00 94.56 191 ARG A N 1
ATOM 1361 C CA . ARG A 1 191 ? 2.523 -17.398 -20.456 1.00 94.56 191 ARG A CA 1
ATOM 1362 C C . ARG A 1 191 ? 3.027 -16.006 -20.021 1.00 94.56 191 ARG A C 1
ATOM 1364 O O . ARG A 1 191 ? 2.545 -15.007 -2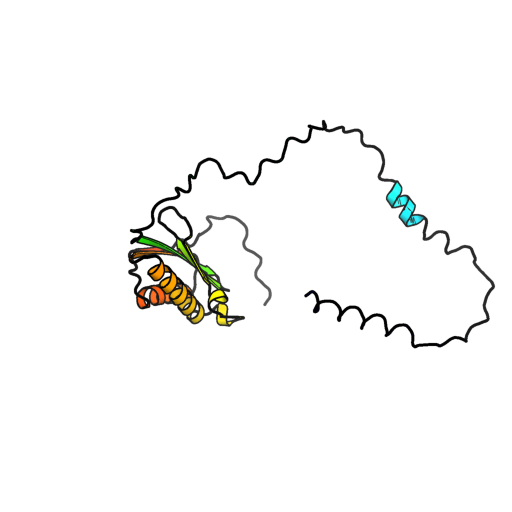0.560 1.00 94.56 191 ARG A O 1
ATOM 1371 N N . PRO A 1 192 ? 4.018 -15.909 -19.111 1.00 92.56 192 PRO A N 1
ATOM 1372 C CA . PRO A 1 192 ? 4.654 -14.638 -18.771 1.00 92.56 192 PRO A CA 1
ATOM 1373 C C . PRO A 1 192 ? 5.314 -13.981 -19.993 1.00 92.56 192 PRO A C 1
ATOM 1375 O O . PRO A 1 192 ? 5.786 -14.687 -20.891 1.00 92.56 192 PRO A O 1
ATOM 1378 N N . PRO A 1 193 ? 5.393 -12.639 -20.037 1.00 93.00 193 PRO A N 1
ATOM 1379 C CA . PRO A 1 193 ? 6.044 -11.940 -21.136 1.00 93.00 193 PRO A CA 1
ATOM 1380 C C . PRO A 1 193 ? 7.509 -12.370 -21.265 1.00 93.00 193 PRO A C 1
ATOM 1382 O O . PRO A 1 193 ? 8.184 -12.637 -20.267 1.00 93.00 193 PRO A O 1
ATOM 1385 N N . ALA A 1 194 ? 8.000 -12.420 -22.505 1.00 95.94 194 ALA A N 1
ATOM 1386 C CA . ALA A 1 194 ? 9.386 -12.772 -22.788 1.00 95.94 194 ALA A CA 1
ATOM 1387 C C . ALA A 1 194 ? 10.359 -11.873 -22.006 1.00 95.94 194 ALA A C 1
ATOM 1389 O O . ALA A 1 194 ? 10.096 -10.686 -21.784 1.00 95.94 194 ALA A O 1
ATOM 1390 N N . ARG A 1 195 ? 11.501 -12.442 -21.596 1.00 95.88 195 ARG A N 1
ATOM 1391 C CA . ARG A 1 195 ? 12.537 -11.703 -20.866 1.00 95.88 195 ARG A CA 1
ATOM 1392 C C . ARG A 1 195 ? 12.959 -10.481 -21.682 1.00 95.88 195 ARG A C 1
ATOM 1394 O O . ARG A 1 195 ? 13.377 -10.614 -22.832 1.00 95.88 195 ARG A O 1
ATOM 1401 N N . ARG A 1 196 ? 12.859 -9.294 -21.080 1.00 95.06 196 ARG A N 1
ATOM 1402 C CA . ARG A 1 196 ? 13.277 -8.043 -21.722 1.00 95.06 196 ARG A CA 1
ATOM 1403 C C . ARG A 1 196 ? 14.784 -8.086 -22.000 1.00 95.06 196 ARG A C 1
ATOM 1405 O O . ARG A 1 196 ? 15.547 -8.503 -21.131 1.00 95.06 196 ARG A O 1
ATOM 1412 N N . ARG A 1 197 ? 15.192 -7.652 -23.194 1.00 95.06 197 ARG A N 1
ATOM 1413 C CA . ARG A 1 197 ? 16.595 -7.386 -23.541 1.00 95.06 197 ARG A CA 1
ATOM 1414 C C . ARG A 1 197 ? 16.927 -6.017 -22.951 1.00 95.06 197 ARG A C 1
ATOM 1416 O O . ARG A 1 197 ? 16.303 -5.036 -23.352 1.00 95.06 197 ARG A O 1
ATOM 1423 N N . LEU A 1 198 ? 17.744 -5.998 -21.907 1.00 86.62 198 LEU A N 1
ATOM 1424 C CA . LEU A 1 198 ? 18.146 -4.795 -21.183 1.00 86.62 198 LEU A CA 1
ATOM 1425 C C . LEU A 1 198 ? 19.625 -4.538 -21.384 1.00 86.62 198 LEU A C 1
ATOM 1427 O O . LEU A 1 198 ? 20.348 -5.553 -21.476 1.00 86.62 198 LEU A O 1
#

Foldseek 3Di:
DPDDPPPDPPPPPPPPPPDDDDDDDPDDPDDDPPPPVPVVVVVVVVVPVPPPDDPDDDDPDDDDPDDPDDDPPDDPPDPDDDDDAQEWEWEWEQDQQWTKIFI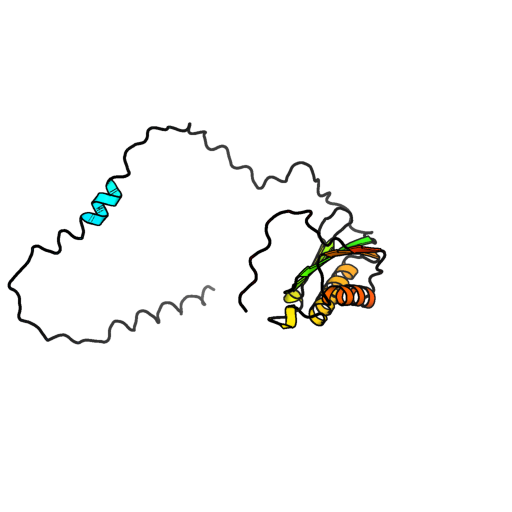GHPVRHTDDIFILVNLVDDDPRRRDLVSLLSRLLVRLVSCVVSPYAEYEYEYEDDDPNVVSSVVSNVVNRHHHDYYHYPHDDDPPDDDDDDDDDD

Radius of gyration: 32.2 Å; Cα contacts (8 Å, |Δi|>4): 234; chains: 1; bounding box: 56×61×91 Å

Mean predicted aligned error: 18.45 Å

Sequence (198 aa):
MQAALHTSVRRISAAIQSSGLTHELSGALRGDAGALASAQLGWARWFQSSNGARDNAWPTASPASSPGPGKLPGVAVQPGYESGREQGIVHVNTTKNNTILTLTDLYG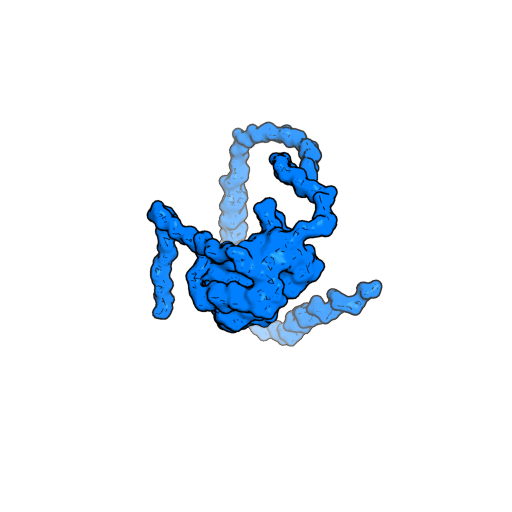STKCAASAGTAGNKGARRKGAVAAGDAAVQLAQRAIGLGFKNVAVRIKGIGAAREVAIRSLQATGLKVTRIDDTTALPHNGCRPPARRRL

Secondary structure (DSSP, 8-state):
---SSSSSTTSSTTSSS-------------S-TTSSSSSSHHHHHHHTSS------------------S---TT--------S---EEEEEEEEETTEEEEEEE-TT--EEEEEETTTTT--GGGGGSHHHHHHHHHHHHHHHHHTT--EEEEEEES-STHHHHHHHHHHHTT-EEEEEEE--PPPSS-SPPPPPP--

pLDDT: mean 73.22, std 22.83, range [38.12, 96.75]

Solvent-accessible surface area (backbone atoms only — not comparable to full-atom values): 12667 Å² total; per-residue (Å²): 135,92,82,87,84,88,83,73,80,77,73,72,76,71,77,82,81,79,81,90,81,84,88,83,83,89,84,83,95,78,85,75,100,70,76,77,75,62,73,69,54,58,61,56,55,62,70,61,68,72,76,65,88,75,93,70,88,68,86,84,74,74,90,70,79,80,76,67,93,75,73,71,90,84,68,81,78,70,90,79,78,86,87,81,51,43,61,31,34,35,39,38,41,36,48,87,66,38,32,41,38,36,37,22,39,87,87,67,53,77,76,48,73,30,21,7,59,76,62,69,34,59,78,76,53,13,45,36,36,68,23,21,25,51,14,24,39,57,38,40,56,56,38,46,77,69,50,40,45,36,31,35,38,39,33,30,61,75,62,72,37,54,63,37,24,55,53,27,29,45,74,68,66,40,43,74,78,45,83,44,84,62,57,86,78,75,87,82,66,83,84,74,80,78,85,78,91,124